Protein AF-A0A9N8JT02-F1 (afdb_monomer)

Foldseek 3Di:
DDDDDDDDDDDPDPDDPPVVVVVVLVPPDDDQPPDPPDPDDDVVRLLCVLLVNVSVLLVLCVVLVNLLLFLCSQQVVQLNVLVVVAVLSSLLSSLLSLVLVCLVPVDPSSVVSSVVSLVSNVVSLVVLVPPPPLSSLVSNLNSLLSSLLVDPALQSNLVSVVSNVVSLVVCVVVVRDDSNSCSLAPPPPDDCVRPPFWDADPLLLVLLLVLLVVVLVLCVVPDDDPLLNVLSVLLSVLSVVVSPDDLPPPPLSVLSSSCSSVSHCCSSPVCLSVCSSVLNLSSSLSLLSSLSSLLSSCVSNVSCPSRSSNVSSLSSLVVSLVSLVVVLVVLPDDDDPCPSVNVVSVSSNVSSVSSNVRGGDPDD

Solvent-accessible surface area (backbone atoms only — not comparable to full-atom values): 20327 Å² total; per-residue (Å²): 132,90,86,80,88,83,81,87,76,87,77,87,70,86,72,61,69,68,59,57,53,56,52,62,72,67,67,71,78,92,61,88,78,81,66,82,79,60,100,78,61,58,67,70,62,44,52,49,49,31,41,46,57,50,47,50,46,47,49,46,12,52,76,57,70,36,28,69,51,39,70,67,42,53,52,48,56,50,42,53,60,49,24,77,78,32,66,32,28,33,25,19,50,28,13,52,27,19,42,50,50,16,68,75,70,69,38,66,68,31,46,51,48,13,55,52,26,39,51,51,12,54,52,41,41,64,74,48,68,82,50,80,50,70,72,51,42,54,41,49,39,44,25,29,54,49,46,28,45,63,40,92,44,42,65,55,21,23,55,29,50,48,50,35,48,54,50,50,54,51,29,59,78,66,71,59,83,48,71,64,52,55,62,32,39,63,92,74,84,52,56,72,90,64,35,87,67,44,73,76,61,98,53,30,36,57,52,51,32,54,40,43,51,52,47,55,59,55,49,71,83,46,99,68,62,68,53,61,56,50,39,55,48,53,52,35,53,49,38,47,55,54,54,72,50,85,54,82,89,59,54,57,63,59,40,37,29,70,44,46,91,70,50,47,65,56,83,52,46,69,62,44,52,62,39,46,42,68,68,36,59,69,57,42,52,50,43,26,48,53,35,40,49,53,58,30,40,28,84,69,28,61,73,36,36,61,77,59,16,56,70,58,36,40,52,22,34,54,46,36,54,50,51,48,50,52,52,54,66,69,62,78,67,91,75,87,83,48,64,70,57,54,55,50,48,52,51,50,51,63,54,42,55,49,42,49,67,64,43,53,82,76,79,128

Mean predicted aligned error: 9.92 Å

Sequence (364 aa):
KAETSPTCQEQNGVFDVQEAADEAYLNVAYHPIQRQLDDRVDWLDRDSYVFNHLSCLIVDLQQSKRQQLVFGGLVLHEIFKIAMEKDFVRHAVCALSASHLSSLNKTTAMAHASFEYRYLAIHGLRQNSTDTDARNLVGVLAASLVLSWQAPSSDEYSHTMQGVKTILEFM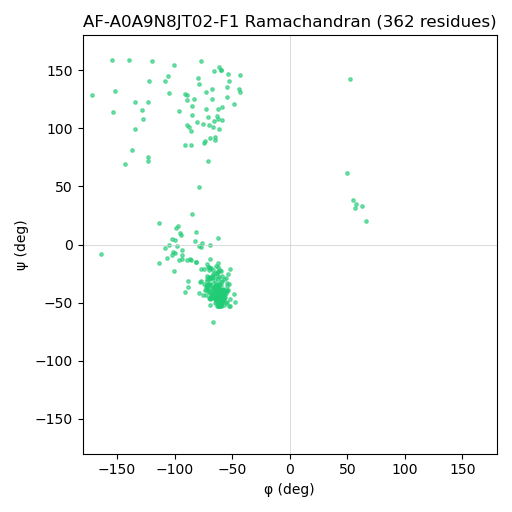DANRYHSDLRSLLVSSDELPLTDCADLTLPDRPLVKANEVLSTILKRLQSFQVDAEFKRSMKELSNYVSSLAMRQVANTPAEYQLQALYPIRNWMYWIPNAFQRLAQDDPVVMLFFACYEMTHLAIAPVLPATSTPLSILKRAKIIENLDRQITDLEQSSHLPASIHAGQSQTLSILKALMAGPRSWISTHEM

InterPro domains:
  IPR021858 Fungal transcription factor [PF11951] (79-153)

Nearest PDB structures (foldseek):
  7l16-assembly1_A  TM=1.363E-01  e=1.845E+00  Salmonella enterica subsp. enterica serovar Typhimurium str. LT2
  5a7d-assembly4_D  TM=1.764E-01  e=8.135E+00  Drosophila melanogaster
  7m69-assembly1_A  TM=1.530E-01  e=6.308E+00  Saccharomyces cerevisiae S288C
  8sg4-assembly1_A  TM=1.253E-01  e=7.164E+00  Saccharomyces cerevisiae

pLDDT: mean 81.31, std 21.01, range [23.38, 98.44]

Organism: NCBI:txid2773714

Radius of gyration: 22.89 Å; Cα contacts (8 Å, |Δi|>4): 383; chains: 1; bounding box: 52×64×81 Å

Secondary structure (DSSP, 8-state):
----------------HHHHHHHHHH-S----------S---HHHHHHHHHHHHHHHHHHHHHTT-GGGSHHHHHHHHHHHHHHH-HHHHHHHHHHHHHHHHHHH--HHHHHHHHHHHHHHHHHHHHHTT---HHHHHHHHHHHHHHHHT-SSHHHHHHHHHHHHHHHHHHHHTT---HHHHHHS-SS---TTT-TT----SSHHHHHHHHHHHHHHHHHTS---HHHHHHHHHHHHHHHHHHTS--TT--HHHHHHTTGGGS-GGGT-TTHHHHHHTT-HHHHHHHHHHHHHHHHHTTTSGGGHHHHTHHHHHHHHHHHHHHHHHHHHHT-S--SS-HHHHHHHHHHHHHHHHHHTTS-----

Structure (mmCIF, N/CA/C/O backbone):
data_AF-A0A9N8JT02-F1
#
_entry.id   AF-A0A9N8JT02-F1
#
loop_
_atom_site.group_PDB
_atom_site.id
_atom_site.type_symbol
_atom_site.label_atom_id
_atom_site.label_alt_id
_atom_site.label_comp_id
_atom_site.label_asym_id
_atom_site.label_entity_id
_atom_site.label_seq_id
_atom_site.pdbx_PDB_ins_code
_atom_site.Cartn_x
_atom_site.Cartn_y
_atom_site.Cartn_z
_atom_site.occupancy
_atom_site.B_iso_or_equiv
_atom_site.auth_seq_id
_atom_site.auth_comp_id
_atom_site.auth_asym_id
_atom_site.auth_atom_id
_atom_site.pdbx_PDB_model_num
ATOM 1 N N . LYS A 1 1 ? -34.049 -38.092 -54.010 1.00 34.47 1 LYS A N 1
ATOM 2 C CA . LYS A 1 1 ? -32.638 -38.509 -53.835 1.00 34.47 1 LYS A CA 1
ATOM 3 C C . LYS A 1 1 ? -31.777 -37.331 -54.254 1.00 34.47 1 LYS A C 1
ATOM 5 O O . LYS A 1 1 ? -31.854 -37.045 -55.436 1.00 34.47 1 LYS A O 1
ATOM 10 N N . ALA A 1 2 ? -31.071 -36.729 -53.283 1.00 29.97 2 ALA A N 1
ATOM 11 C CA . ALA A 1 2 ? -29.873 -35.872 -53.383 1.00 29.97 2 ALA A CA 1
ATOM 12 C C . ALA A 1 2 ? -29.919 -34.667 -54.351 1.00 29.97 2 ALA A C 1
ATOM 14 O O . ALA A 1 2 ? -30.453 -34.763 -55.441 1.0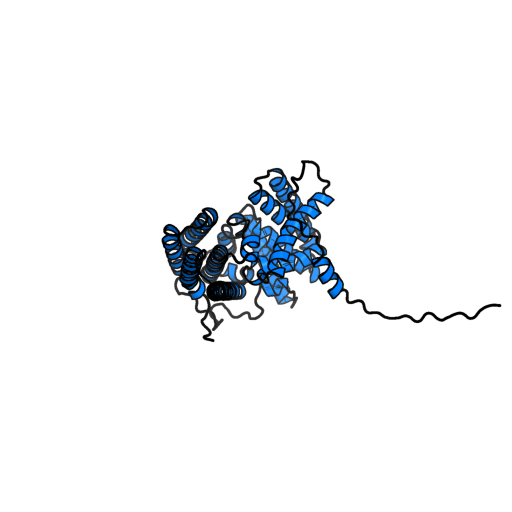0 29.97 2 ALA A O 1
ATOM 15 N N . GLU A 1 3 ? -29.357 -33.494 -54.093 1.00 28.41 3 GLU A N 1
ATOM 16 C CA . GLU A 1 3 ? -28.568 -32.911 -53.004 1.00 28.41 3 GLU A CA 1
ATOM 17 C C . GLU A 1 3 ? -28.496 -31.420 -53.382 1.00 28.41 3 GLU A C 1
ATOM 19 O O . GLU A 1 3 ? -28.153 -31.093 -54.517 1.00 28.41 3 GLU A O 1
ATOM 24 N N . THR A 1 4 ? -28.836 -30.511 -52.472 1.00 29.52 4 THR A N 1
ATOM 25 C CA . THR A 1 4 ? -28.550 -29.078 -52.630 1.00 29.52 4 THR A CA 1
ATOM 26 C C . THR A 1 4 ? -27.842 -28.610 -51.374 1.00 29.52 4 THR A C 1
ATOM 28 O O . THR A 1 4 ? -28.402 -28.672 -50.279 1.00 29.52 4 THR A O 1
ATOM 31 N N . SER A 1 5 ? -26.591 -28.196 -51.554 1.00 30.05 5 SER A N 1
ATOM 32 C CA . SER A 1 5 ? -25.724 -27.559 -50.567 1.00 30.05 5 SER A CA 1
ATOM 33 C C . SER A 1 5 ? -26.385 -26.336 -49.922 1.00 30.05 5 SER A C 1
ATOM 35 O O . SER A 1 5 ? -27.055 -25.583 -50.634 1.00 30.05 5 SER A O 1
ATOM 37 N N . PRO A 1 6 ? -26.114 -26.045 -48.639 1.00 31.25 6 PRO A N 1
ATOM 38 C CA . PRO A 1 6 ? -26.242 -24.701 -48.116 1.00 31.25 6 PRO A CA 1
ATOM 39 C C . PRO A 1 6 ? -24.866 -24.052 -47.928 1.00 31.25 6 PRO A C 1
ATOM 41 O O . PRO A 1 6 ? -23.929 -24.608 -47.358 1.00 31.25 6 PRO A O 1
ATOM 44 N N . THR A 1 7 ? -24.806 -22.844 -48.460 1.00 27.27 7 THR A N 1
ATOM 45 C CA . THR A 1 7 ? -23.851 -21.757 -48.278 1.00 27.27 7 THR A CA 1
ATOM 46 C C . THR A 1 7 ? -23.458 -21.524 -46.815 1.00 27.27 7 THR A C 1
ATOM 48 O O . THR A 1 7 ? -24.321 -21.350 -45.957 1.00 27.27 7 THR A O 1
ATOM 51 N N . CYS A 1 8 ? -22.149 -21.422 -46.556 1.00 23.38 8 CYS A N 1
ATOM 52 C CA . CYS A 1 8 ? -21.608 -20.783 -45.356 1.00 23.38 8 CYS A CA 1
ATOM 53 C C . CYS A 1 8 ? -22.009 -19.302 -45.348 1.00 23.38 8 CYS A C 1
ATOM 55 O O . CYS A 1 8 ? -21.599 -18.545 -46.227 1.00 23.38 8 CYS A O 1
ATOM 57 N N . GLN A 1 9 ? -22.793 -18.892 -44.353 1.00 27.11 9 GLN A N 1
ATOM 58 C CA . GLN A 1 9 ? -22.861 -17.501 -43.918 1.00 27.11 9 GLN A CA 1
ATOM 59 C C . GLN A 1 9 ? -21.921 -17.345 -42.723 1.00 27.11 9 GLN A C 1
ATOM 61 O O . GLN A 1 9 ? -22.139 -17.944 -41.672 1.00 27.11 9 GLN A O 1
ATOM 66 N N . GLU A 1 10 ? -20.867 -16.554 -42.907 1.00 26.17 10 GLU A N 1
ATOM 67 C CA . GLU A 1 10 ? -20.042 -16.022 -41.827 1.00 26.17 10 GLU A CA 1
ATOM 68 C C . GLU A 1 10 ? -20.912 -15.114 -40.948 1.00 26.17 10 GLU A C 1
ATOM 70 O O . GLU A 1 10 ? -21.335 -14.035 -41.365 1.00 26.17 10 GLU A O 1
ATOM 75 N N . GLN A 1 11 ? -21.197 -15.553 -39.722 1.00 27.80 11 GLN A N 1
ATOM 76 C CA . GLN A 1 11 ? -21.633 -14.654 -38.661 1.00 27.80 11 GLN A CA 1
ATOM 77 C C . GLN A 1 11 ? -20.385 -14.104 -37.972 1.00 27.80 11 GLN A C 1
ATOM 79 O O . GLN A 1 11 ? -19.766 -14.769 -37.144 1.00 27.80 11 GLN A O 1
ATOM 84 N N . ASN A 1 12 ? -20.028 -12.872 -38.335 1.00 27.36 12 ASN A N 1
ATOM 85 C CA . ASN A 1 12 ? -19.132 -12.022 -37.561 1.00 27.36 12 ASN A CA 1
ATOM 86 C C . ASN A 1 12 ? -19.797 -11.692 -36.217 1.00 27.36 12 ASN A C 1
ATOM 88 O O . ASN A 1 12 ? -20.521 -10.705 -36.096 1.00 27.36 12 ASN A O 1
ATOM 92 N N . GLY A 1 13 ? -19.561 -12.535 -35.216 1.00 27.95 13 GLY A N 1
ATOM 93 C CA . GLY A 1 13 ? -19.717 -12.179 -33.814 1.00 27.95 13 GLY A CA 1
ATOM 94 C C . GLY A 1 13 ? -18.395 -11.612 -33.318 1.00 27.95 13 GLY A C 1
ATOM 95 O O . GLY A 1 13 ? -17.455 -12.366 -33.076 1.00 27.95 13 GLY A O 1
ATOM 96 N N . VAL A 1 14 ? -18.315 -10.288 -33.198 1.00 29.94 14 VAL A N 1
ATOM 97 C CA . VAL A 1 14 ? -17.276 -9.618 -32.409 1.00 29.94 14 VAL A CA 1
ATOM 98 C C . VAL A 1 14 ? -17.517 -10.038 -30.960 1.00 29.94 14 VAL A C 1
ATOM 100 O O . VAL A 1 14 ? -18.371 -9.478 -30.283 1.00 29.94 14 VAL A O 1
ATOM 103 N N . PHE A 1 15 ? -16.848 -11.108 -30.534 1.00 30.81 15 PHE A N 1
ATOM 104 C CA . PHE A 1 15 ? -16.788 -11.503 -29.134 1.00 30.81 15 PHE A CA 1
ATOM 105 C C . PHE A 1 15 ? -15.873 -10.509 -28.428 1.00 30.81 15 PHE A C 1
ATOM 107 O O . PHE A 1 15 ? -14.700 -10.371 -28.784 1.00 30.81 15 PHE A O 1
ATOM 114 N N . ASP A 1 16 ? -16.450 -9.779 -27.484 1.00 31.52 16 ASP A N 1
ATOM 115 C CA . ASP A 1 16 ? -15.778 -8.765 -26.692 1.00 31.52 16 ASP A CA 1
ATOM 116 C C . ASP A 1 16 ? -14.740 -9.443 -25.783 1.00 31.52 16 ASP A C 1
ATOM 118 O O . ASP A 1 16 ? -15.059 -10.076 -24.776 1.00 31.52 16 ASP A O 1
ATOM 122 N N . VAL A 1 17 ? -13.471 -9.378 -26.190 1.00 35.62 17 VAL A N 1
ATOM 123 C CA . VAL A 1 17 ? -12.331 -9.964 -25.460 1.00 35.62 17 VAL A CA 1
ATOM 124 C C . VAL A 1 17 ? -12.174 -9.315 -24.075 1.00 35.62 17 VAL A C 1
ATOM 126 O O . VAL A 1 17 ? -11.582 -9.917 -23.180 1.00 35.62 17 VAL A O 1
ATOM 129 N N . GLN A 1 18 ? -12.754 -8.128 -23.873 1.00 32.34 18 GLN A N 1
ATOM 130 C CA . GLN A 1 18 ? -12.746 -7.411 -22.603 1.00 32.34 18 GLN A CA 1
ATOM 131 C C . GLN A 1 18 ? -13.691 -8.054 -21.571 1.00 32.34 18 GLN A C 1
ATOM 133 O O . GLN A 1 18 ? -13.332 -8.188 -20.404 1.00 32.34 18 GLN A O 1
ATOM 138 N N . GLU A 1 19 ? -14.865 -8.521 -22.003 1.00 28.83 19 GLU A N 1
ATOM 139 C CA . GLU A 1 19 ? -15.899 -9.084 -21.121 1.00 28.83 19 GLU A CA 1
ATOM 140 C C . GLU A 1 19 ? -15.519 -10.499 -20.636 1.00 28.83 19 GLU A C 1
ATOM 142 O O . GLU A 1 19 ? -15.727 -10.860 -19.477 1.00 28.83 19 GLU A O 1
ATOM 147 N N . ALA A 1 20 ? -14.833 -11.272 -21.486 1.00 28.39 20 ALA A N 1
ATOM 148 C CA . ALA A 1 20 ? -14.301 -12.590 -21.129 1.00 28.39 20 ALA A CA 1
ATOM 149 C C . ALA A 1 20 ? -13.127 -12.527 -20.126 1.00 28.39 20 ALA A C 1
ATOM 151 O O . ALA A 1 20 ? -12.928 -13.464 -19.347 1.00 28.39 20 ALA A O 1
ATOM 152 N N . ALA A 1 21 ? -12.350 -11.437 -20.126 1.00 34.72 21 ALA A N 1
ATOM 153 C CA . ALA A 1 21 ? -11.278 -11.220 -19.153 1.00 34.72 21 ALA A CA 1
ATOM 154 C C . ALA A 1 21 ? -11.834 -10.875 -17.759 1.00 34.72 21 ALA A C 1
ATOM 156 O O . ALA A 1 21 ? -11.301 -11.353 -16.753 1.00 34.72 21 ALA A O 1
ATOM 157 N N . ASP A 1 22 ? -12.938 -10.124 -17.702 1.00 31.25 22 ASP A N 1
ATOM 158 C CA . ASP A 1 22 ? -13.626 -9.777 -16.455 1.00 31.25 22 ASP A CA 1
ATOM 159 C C . ASP A 1 22 ? -14.365 -10.983 -15.839 1.00 31.25 22 ASP A C 1
ATOM 161 O O . ASP A 1 22 ? -14.329 -11.168 -14.620 1.00 31.25 22 ASP A O 1
ATOM 165 N N . GLU A 1 23 ? -14.954 -11.876 -16.646 1.00 30.22 23 GLU A N 1
ATOM 166 C CA . GLU A 1 23 ? -15.562 -13.120 -16.136 1.00 30.22 23 GLU A CA 1
ATOM 167 C C . GLU A 1 23 ? -14.527 -14.143 -15.636 1.00 30.22 23 GLU A C 1
ATOM 169 O O . GLU A 1 23 ? -14.761 -14.831 -14.636 1.00 30.22 23 GLU A O 1
ATOM 174 N N . ALA A 1 24 ? -13.354 -14.229 -16.274 1.00 36.47 24 ALA A N 1
ATOM 175 C CA . ALA A 1 24 ? -12.260 -15.079 -15.799 1.00 36.47 24 ALA A CA 1
ATOM 176 C C . ALA A 1 24 ? -11.713 -14.611 -14.436 1.00 36.47 24 ALA A C 1
ATOM 178 O O . ALA A 1 24 ? -11.303 -15.438 -13.619 1.00 36.47 24 ALA A O 1
ATOM 179 N N . TYR A 1 25 ? -11.771 -13.302 -14.163 1.00 36.50 25 TYR A N 1
ATOM 180 C CA . TYR A 1 25 ? -11.388 -12.698 -12.884 1.00 36.50 25 TYR A CA 1
ATOM 181 C C . TYR A 1 25 ? -12.328 -13.101 -11.729 1.00 36.50 25 TYR A C 1
ATOM 183 O O . TYR A 1 25 ? -11.926 -13.105 -10.566 1.00 36.50 25 TYR A O 1
ATOM 191 N N . LEU A 1 26 ? -13.579 -13.464 -12.038 1.00 38.28 26 LEU A N 1
ATOM 192 C CA . LEU A 1 26 ? -14.639 -13.721 -11.055 1.00 38.28 26 LEU A CA 1
ATOM 193 C C . LEU A 1 26 ? -14.825 -15.205 -10.695 1.00 38.28 26 LEU A C 1
ATOM 195 O O . LEU A 1 26 ? -15.478 -15.503 -9.697 1.00 38.28 26 LEU A O 1
ATOM 199 N N . ASN A 1 27 ? -14.246 -16.138 -11.459 1.00 28.70 27 ASN A N 1
ATOM 200 C CA . ASN A 1 27 ? -14.529 -17.577 -11.331 1.00 28.70 27 ASN A CA 1
ATOM 201 C C . ASN A 1 27 ? -13.521 -18.383 -10.485 1.00 28.70 27 ASN A C 1
ATOM 203 O O . ASN A 1 27 ? -13.512 -19.617 -10.523 1.00 28.70 27 ASN A O 1
ATOM 207 N N . VAL A 1 28 ? -12.686 -17.722 -9.676 1.00 36.97 28 VAL A N 1
ATOM 208 C CA . VAL A 1 28 ? -11.837 -18.420 -8.697 1.00 36.97 28 VAL A CA 1
ATOM 209 C C . VAL A 1 28 ? -12.713 -18.858 -7.523 1.00 36.97 28 VAL A C 1
ATOM 211 O O . VAL A 1 28 ? -13.121 -18.056 -6.688 1.00 36.97 28 VAL A O 1
ATOM 214 N N . ALA A 1 29 ? -13.038 -20.151 -7.488 1.00 30.91 29 ALA A N 1
ATOM 215 C CA . ALA A 1 29 ? -13.847 -20.770 -6.447 1.00 30.91 29 ALA A CA 1
ATOM 216 C C . ALA A 1 29 ? -13.357 -20.385 -5.036 1.00 30.91 29 ALA A C 1
ATOM 218 O O . ALA A 1 29 ? -12.218 -20.659 -4.649 1.00 30.91 29 ALA A O 1
ATOM 219 N N . TYR A 1 30 ? -14.258 -19.770 -4.268 1.00 34.31 30 TYR A N 1
ATOM 220 C CA . TYR A 1 30 ? -14.074 -19.384 -2.874 1.00 34.31 30 TYR A CA 1
ATOM 221 C C . TYR A 1 30 ? -13.825 -20.605 -1.985 1.00 34.31 30 TYR A C 1
ATOM 223 O O . TYR A 1 30 ? -14.755 -21.259 -1.514 1.00 34.31 30 TYR A O 1
ATOM 231 N N . HIS A 1 31 ? -12.559 -20.856 -1.673 1.00 32.50 31 HIS A N 1
ATOM 232 C CA . HIS A 1 31 ? -12.175 -21.579 -0.471 1.00 32.50 31 HIS A CA 1
ATOM 233 C C . HIS A 1 31 ? -11.017 -20.825 0.185 1.00 32.50 31 HIS A C 1
ATOM 235 O O . HIS A 1 31 ? -9.990 -20.642 -0.470 1.00 32.50 31 HIS A O 1
ATOM 241 N N . PRO A 1 32 ? -11.127 -20.385 1.456 1.00 35.09 32 PRO A N 1
ATOM 242 C CA . PRO A 1 32 ? -9.956 -19.934 2.194 1.00 35.09 32 PRO A CA 1
ATOM 243 C C . PRO A 1 32 ? -8.991 -21.116 2.225 1.00 35.09 32 PRO A C 1
ATOM 245 O O . PRO A 1 32 ? -9.273 -22.139 2.853 1.00 35.09 32 PRO A O 1
ATOM 248 N N . ILE A 1 33 ? -7.909 -21.033 1.449 1.00 44.66 33 ILE A N 1
ATOM 249 C CA . ILE A 1 33 ? -7.051 -22.187 1.216 1.00 44.66 33 ILE A CA 1
ATOM 250 C C . ILE A 1 33 ? -6.243 -22.447 2.492 1.00 44.66 33 ILE A C 1
ATOM 252 O O . ILE A 1 33 ? -5.131 -21.964 2.661 1.00 44.66 33 ILE A O 1
ATOM 256 N N . GLN A 1 34 ? -6.789 -23.258 3.396 1.00 39.28 34 GLN A N 1
ATOM 257 C CA . GLN A 1 34 ? -6.048 -23.909 4.476 1.00 39.28 34 GLN A CA 1
ATOM 258 C C . GLN A 1 34 ? -5.292 -25.134 3.932 1.00 39.28 34 GLN A C 1
ATOM 260 O O . GLN A 1 34 ? -5.395 -26.231 4.476 1.00 39.28 34 GLN A O 1
ATOM 265 N N . ARG A 1 35 ? -4.537 -24.990 2.833 1.00 41.22 35 ARG A N 1
ATOM 266 C CA . ARG A 1 35 ? -3.554 -26.017 2.461 1.00 41.22 35 ARG A CA 1
ATOM 267 C C .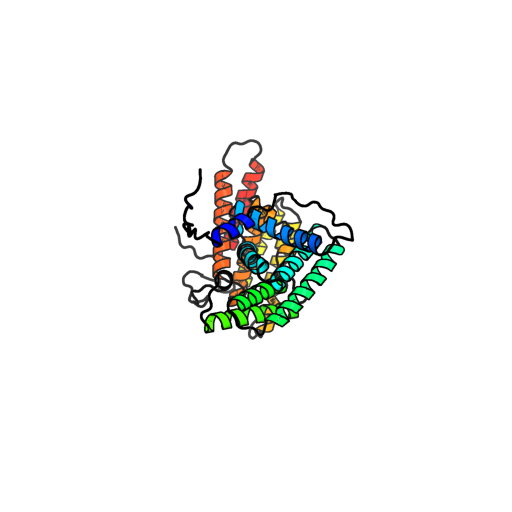 ARG A 1 35 ? -2.281 -25.729 3.236 1.00 41.22 35 ARG A C 1
ATOM 269 O O . ARG A 1 35 ? -1.590 -24.753 2.960 1.00 41.22 35 ARG A O 1
ATOM 276 N N . GLN A 1 36 ? -1.948 -26.606 4.180 1.00 44.53 36 GLN A N 1
ATOM 277 C CA . GLN A 1 36 ? -0.548 -26.781 4.542 1.00 44.53 36 GLN A CA 1
ATOM 278 C C . GLN A 1 36 ? 0.159 -27.288 3.283 1.00 44.53 36 GLN A C 1
ATOM 280 O O . GLN A 1 36 ? -0.113 -28.390 2.813 1.00 44.53 36 GLN A O 1
ATOM 285 N N . LEU A 1 37 ? 0.969 -26.427 2.669 1.00 49.59 37 LEU A N 1
ATOM 286 C CA . LEU A 1 37 ? 1.856 -26.830 1.587 1.00 49.59 37 LEU A CA 1
ATOM 287 C C . LEU A 1 37 ? 2.891 -27.781 2.196 1.00 49.59 37 LEU A C 1
ATOM 289 O O . LEU A 1 37 ? 3.758 -27.336 2.945 1.00 49.59 37 LEU A O 1
ATOM 293 N N . ASP A 1 38 ? 2.761 -29.076 1.914 1.00 50.50 38 ASP A N 1
ATOM 294 C CA . ASP A 1 38 ? 3.817 -30.055 2.178 1.00 50.50 38 ASP A CA 1
ATOM 295 C C . ASP A 1 38 ? 5.071 -29.704 1.359 1.00 50.50 38 ASP A C 1
ATOM 297 O O . ASP A 1 38 ? 4.985 -29.117 0.279 1.00 50.50 38 ASP A O 1
ATOM 301 N N . ASP A 1 39 ? 6.246 -30.099 1.851 1.00 46.16 39 ASP A N 1
ATOM 302 C CA . ASP A 1 39 ? 7.575 -29.671 1.372 1.00 46.16 39 ASP A CA 1
ATOM 303 C C . ASP A 1 39 ? 7.929 -30.029 -0.094 1.00 46.16 39 ASP A C 1
ATOM 305 O O . ASP A 1 39 ? 9.053 -29.785 -0.539 1.00 46.16 39 ASP A O 1
ATOM 309 N N . ARG A 1 40 ? 7.008 -30.595 -0.884 1.00 46.66 40 ARG A N 1
ATOM 310 C CA . ARG A 1 40 ? 7.203 -30.865 -2.320 1.00 46.66 40 ARG A CA 1
ATOM 311 C C . ARG A 1 40 ? 5.936 -30.634 -3.134 1.00 46.66 40 ARG A C 1
ATOM 313 O O . ARG A 1 40 ? 5.338 -31.572 -3.652 1.00 46.66 40 ARG A O 1
ATOM 320 N N . VAL A 1 41 ? 5.543 -29.377 -3.262 1.00 53.53 41 VAL A N 1
ATOM 321 C CA . VAL A 1 41 ? 4.564 -28.970 -4.270 1.00 53.53 41 VAL A CA 1
ATOM 322 C C . VAL A 1 41 ? 5.320 -28.624 -5.551 1.00 53.53 41 VAL A C 1
ATOM 324 O O . VAL A 1 41 ? 6.290 -27.863 -5.501 1.00 53.53 41 VAL A O 1
ATOM 327 N N . ASP A 1 42 ? 4.905 -29.203 -6.680 1.00 60.69 42 ASP A N 1
ATOM 328 C CA . ASP A 1 42 ? 5.412 -28.811 -7.995 1.00 60.69 42 ASP A CA 1
ATOM 329 C C . ASP A 1 42 ? 5.253 -27.294 -8.161 1.00 60.69 42 ASP A C 1
ATOM 331 O O . ASP A 1 42 ? 4.258 -26.706 -7.734 1.00 60.69 42 ASP A O 1
ATOM 335 N N . TRP A 1 43 ? 6.241 -26.633 -8.769 1.00 57.66 43 TRP A N 1
ATOM 336 C CA . TRP A 1 43 ? 6.269 -25.168 -8.864 1.00 57.66 43 TRP A CA 1
ATOM 337 C C . TRP A 1 43 ? 4.979 -24.586 -9.448 1.00 57.66 43 TRP A C 1
ATOM 339 O O . TRP A 1 43 ? 4.521 -23.561 -8.971 1.00 57.66 43 TRP A O 1
ATOM 349 N N . LEU A 1 44 ? 4.331 -25.278 -10.388 1.00 65.44 44 LEU A N 1
ATOM 350 C CA . LEU A 1 44 ? 3.070 -24.836 -10.988 1.00 65.44 44 LEU A CA 1
ATOM 351 C C . LEU A 1 44 ? 1.920 -24.721 -9.966 1.00 65.44 44 LEU A C 1
ATOM 353 O O . LEU A 1 44 ? 1.166 -23.744 -9.964 1.00 65.44 44 LEU A O 1
ATOM 357 N N . ASP A 1 45 ? 1.810 -25.701 -9.069 1.00 78.62 45 ASP A N 1
ATOM 358 C CA . ASP A 1 45 ? 0.791 -25.736 -8.018 1.00 78.62 45 ASP A CA 1
ATOM 359 C C . ASP A 1 45 ? 1.093 -24.693 -6.936 1.00 78.62 45 ASP A C 1
ATOM 361 O O . ASP A 1 45 ? 0.185 -24.056 -6.394 1.00 78.62 45 ASP A O 1
ATOM 365 N N . ARG A 1 46 ? 2.383 -24.481 -6.647 1.00 83.88 46 ARG A N 1
ATOM 366 C CA . ARG A 1 46 ? 2.841 -23.476 -5.686 1.00 83.88 46 ARG A CA 1
ATOM 367 C C . ARG A 1 46 ? 2.634 -22.058 -6.214 1.00 83.88 46 ARG A C 1
ATOM 369 O O . ARG A 1 46 ? 2.100 -21.228 -5.484 1.00 83.88 46 ARG A O 1
ATOM 376 N N . ASP A 1 47 ? 3.004 -21.798 -7.467 1.00 83.50 47 ASP A N 1
ATOM 377 C CA . ASP A 1 47 ? 2.802 -20.527 -8.169 1.00 83.50 47 ASP A CA 1
ATOM 378 C C . ASP A 1 47 ? 1.322 -20.152 -8.143 1.00 83.50 47 ASP A C 1
ATOM 380 O O . ASP A 1 47 ? 0.968 -19.058 -7.707 1.00 83.50 47 ASP A O 1
ATOM 384 N N . SER A 1 48 ? 0.458 -21.095 -8.533 1.00 86.81 48 SER A N 1
ATOM 385 C CA . SER A 1 48 ? -0.992 -20.900 -8.552 1.00 86.81 48 SER A CA 1
ATOM 386 C C . SER A 1 48 ? -1.536 -20.623 -7.153 1.00 86.81 48 SER A C 1
ATOM 388 O O . SER A 1 48 ? -2.288 -19.674 -6.962 1.00 86.81 48 SER A O 1
ATOM 390 N N . TYR A 1 49 ? -1.126 -21.399 -6.145 1.00 89.56 49 TYR A N 1
ATOM 391 C CA . TYR A 1 49 ? -1.547 -21.181 -4.760 1.00 89.56 49 TYR A CA 1
ATOM 392 C C . TYR A 1 49 ? -1.145 -19.794 -4.241 1.00 89.56 49 TYR A C 1
ATOM 394 O O . TYR A 1 49 ? -1.976 -19.064 -3.697 1.00 89.56 49 TYR A O 1
ATOM 402 N N . VAL A 1 50 ? 0.124 -19.419 -4.413 1.00 92.69 50 VAL A N 1
ATOM 403 C CA . VAL A 1 50 ? 0.657 -18.153 -3.906 1.00 92.69 50 VAL A CA 1
ATOM 404 C C . VAL A 1 50 ? 0.036 -16.974 -4.655 1.00 92.69 50 VAL A C 1
ATOM 406 O O . VAL A 1 50 ? -0.364 -15.999 -4.022 1.00 92.69 50 VAL A O 1
ATOM 409 N N . PHE A 1 51 ? -0.104 -17.051 -5.977 1.00 93.56 51 PHE A N 1
ATOM 410 C CA . PHE A 1 51 ? -0.762 -16.006 -6.758 1.00 93.56 51 PHE A CA 1
ATOM 411 C C . PHE A 1 51 ? -2.234 -15.839 -6.351 1.00 93.56 51 PHE A C 1
ATOM 413 O O . PHE A 1 51 ? -2.677 -14.722 -6.067 1.00 93.56 51 PHE A O 1
ATOM 420 N N . ASN A 1 52 ? -2.962 -16.955 -6.222 1.00 92.25 52 ASN A N 1
ATOM 421 C CA . ASN A 1 52 ? -4.373 -16.955 -5.841 1.00 92.25 52 ASN A CA 1
ATOM 422 C C . ASN A 1 52 ? -4.596 -16.406 -4.430 1.00 92.25 52 ASN A C 1
ATOM 424 O O . ASN A 1 52 ? -5.567 -15.690 -4.223 1.00 92.25 52 ASN A O 1
ATOM 428 N N . HIS A 1 53 ? -3.699 -16.669 -3.470 1.00 92.94 53 HIS A N 1
ATOM 429 C CA . HIS A 1 53 ? -3.842 -16.164 -2.096 1.00 92.94 53 HIS A CA 1
ATOM 430 C C . HIS A 1 53 ? -4.054 -14.645 -2.049 1.00 92.94 53 HIS A C 1
ATOM 432 O O . HIS A 1 53 ? -5.013 -14.167 -1.444 1.00 92.94 53 HIS A O 1
ATOM 438 N N . LEU A 1 54 ? -3.176 -13.873 -2.696 1.00 93.19 54 LEU A N 1
ATOM 439 C CA . LEU A 1 54 ? -3.293 -12.416 -2.695 1.00 93.19 54 LEU A CA 1
ATOM 440 C C . LEU A 1 54 ? -4.386 -11.935 -3.663 1.00 93.19 54 LEU A C 1
ATOM 442 O O . LEU A 1 54 ? -5.044 -10.943 -3.358 1.00 93.19 54 LEU A O 1
ATOM 446 N N . SER A 1 55 ? -4.630 -12.653 -4.767 1.00 93.38 55 SER A N 1
ATOM 447 C CA . SER A 1 55 ? -5.740 -12.360 -5.685 1.00 93.38 55 SER A CA 1
ATOM 448 C C . SER A 1 55 ? -7.092 -12.412 -4.965 1.00 93.38 55 SER A C 1
ATOM 450 O O . SER A 1 55 ? -7.845 -11.442 -5.027 1.00 93.38 55 SER A O 1
ATOM 452 N N . CYS A 1 56 ? -7.354 -13.463 -4.179 1.00 92.81 56 CYS A N 1
ATOM 453 C CA . CYS A 1 56 ? -8.587 -13.603 -3.401 1.00 92.81 56 CYS A CA 1
ATOM 454 C C . CYS A 1 56 ? -8.802 -12.431 -2.438 1.00 92.81 56 CYS A C 1
ATOM 456 O O . CYS A 1 56 ? -9.904 -11.903 -2.359 1.00 92.81 56 CYS A O 1
ATOM 458 N N . LEU A 1 57 ? -7.752 -11.960 -1.754 1.00 92.75 57 LEU A N 1
ATOM 459 C CA . LEU A 1 57 ? -7.868 -10.803 -0.857 1.00 92.75 57 LEU A CA 1
ATOM 460 C C . LEU A 1 57 ? -8.265 -9.517 -1.598 1.00 92.75 57 LEU A C 1
ATOM 462 O O . LEU A 1 57 ? -8.986 -8.684 -1.051 1.00 92.75 57 LEU A O 1
ATOM 466 N N . ILE A 1 58 ? -7.784 -9.339 -2.830 1.00 92.62 58 ILE A N 1
ATOM 467 C CA . ILE A 1 58 ? -8.160 -8.198 -3.670 1.00 92.62 58 ILE A CA 1
ATOM 468 C C . ILE A 1 58 ? -9.593 -8.355 -4.183 1.00 92.62 58 ILE A C 1
ATOM 470 O O . ILE A 1 58 ? -10.358 -7.394 -4.114 1.00 92.62 58 ILE A O 1
ATOM 474 N N . VAL A 1 59 ? -9.978 -9.554 -4.626 1.00 92.56 59 VAL A N 1
ATOM 475 C CA . VAL A 1 59 ? -11.350 -9.856 -5.060 1.00 92.56 59 VAL A CA 1
ATOM 476 C C . VAL A 1 59 ? -12.344 -9.622 -3.919 1.00 92.56 59 VAL A C 1
ATOM 478 O O . VAL A 1 59 ? -13.349 -8.949 -4.135 1.00 92.56 59 VAL A O 1
ATOM 481 N N . ASP A 1 60 ? -12.037 -10.055 -2.694 1.00 92.94 60 ASP A N 1
ATOM 482 C CA . ASP A 1 60 ? -12.859 -9.800 -1.502 1.00 92.94 60 ASP A CA 1
ATOM 483 C C . ASP A 1 60 ? -13.081 -8.300 -1.278 1.00 92.94 60 ASP A C 1
ATOM 485 O O . ASP A 1 60 ? -14.208 -7.843 -1.072 1.00 92.94 60 ASP A O 1
ATOM 489 N N . LEU A 1 61 ? -12.013 -7.499 -1.372 1.00 92.94 61 LEU A N 1
ATOM 490 C CA . LEU A 1 61 ? -12.127 -6.045 -1.274 1.00 92.94 61 LEU A CA 1
ATOM 491 C C . LEU A 1 61 ? -13.005 -5.464 -2.383 1.00 92.94 61 LEU A C 1
ATOM 493 O O . LEU A 1 61 ? -13.758 -4.529 -2.114 1.00 92.94 61 LEU A O 1
ATOM 497 N N . GLN A 1 62 ? -12.920 -5.983 -3.608 1.00 92.31 62 GLN A N 1
ATOM 498 C CA . GLN A 1 62 ? -13.734 -5.518 -4.730 1.00 92.31 62 GLN A CA 1
ATOM 499 C C . GLN A 1 62 ? -15.211 -5.863 -4.555 1.00 92.31 62 GLN A C 1
ATOM 501 O O . GLN A 1 62 ? -16.066 -4.990 -4.722 1.00 92.31 62 GLN A O 1
ATOM 506 N N . GLN A 1 63 ? -15.515 -7.102 -4.169 1.00 93.12 63 GLN A N 1
ATOM 507 C CA . GLN A 1 63 ? -16.882 -7.562 -3.935 1.00 93.12 63 GLN A CA 1
ATOM 508 C C . GLN A 1 63 ? -17.546 -6.794 -2.788 1.00 93.12 63 GLN A C 1
ATOM 510 O O . GLN A 1 63 ? -18.698 -6.373 -2.912 1.00 93.12 63 GLN A O 1
ATOM 515 N N . SER A 1 64 ? -16.795 -6.499 -1.724 1.00 91.56 64 SER A N 1
ATOM 516 C CA . SER A 1 64 ? -17.262 -5.648 -0.624 1.00 91.56 64 SER A CA 1
ATOM 517 C C . SER A 1 64 ? -17.250 -4.144 -0.954 1.00 91.56 64 SER A C 1
ATOM 519 O O . SER A 1 64 ? -17.659 -3.337 -0.120 1.00 91.56 64 SER A O 1
ATOM 521 N N . LYS A 1 65 ? -16.795 -3.729 -2.149 1.00 92.62 65 LYS A N 1
ATOM 522 C CA . LYS A 1 65 ? -16.644 -2.318 -2.576 1.00 92.62 65 LYS A CA 1
ATOM 523 C C . LYS A 1 65 ? -15.723 -1.491 -1.662 1.00 92.62 65 LYS A C 1
ATOM 525 O O . LYS A 1 65 ? -15.933 -0.294 -1.435 1.00 92.62 65 LYS A O 1
ATOM 530 N N . ARG A 1 66 ? -14.683 -2.135 -1.128 1.00 93.69 66 ARG A N 1
ATOM 531 C CA . ARG A 1 66 ? -13.711 -1.595 -0.163 1.00 93.69 66 ARG A CA 1
ATOM 532 C C . ARG A 1 66 ? -12.327 -1.341 -0.760 1.00 93.69 66 ARG A C 1
ATOM 534 O O . ARG A 1 66 ? -11.487 -0.765 -0.074 1.00 93.69 66 ARG A O 1
ATOM 541 N N . GLN A 1 67 ? -12.077 -1.670 -2.031 1.00 91.81 67 GLN A N 1
ATOM 542 C CA . GLN A 1 67 ? -10.761 -1.463 -2.659 1.00 91.81 67 GLN A CA 1
ATOM 543 C C . GLN A 1 67 ? -10.298 0.006 -2.647 1.00 91.81 67 GLN A C 1
ATOM 545 O O . GLN A 1 67 ? -9.105 0.284 -2.599 1.00 91.81 67 GLN A O 1
ATOM 550 N N . GLN A 1 68 ? -11.242 0.951 -2.620 1.00 92.12 68 GLN A N 1
ATOM 551 C CA . GLN A 1 68 ? -10.993 2.398 -2.564 1.00 92.12 68 GLN A CA 1
ATOM 552 C C . GLN A 1 68 ? -10.621 2.944 -1.173 1.00 92.12 68 GLN A C 1
ATOM 554 O O . GLN A 1 68 ? -10.428 4.153 -1.026 1.00 92.12 68 GLN A O 1
ATOM 559 N N . LEU A 1 69 ? -10.575 2.085 -0.149 1.00 94.62 69 LEU A N 1
ATOM 560 C CA . LEU A 1 69 ? -10.266 2.455 1.239 1.00 94.62 69 LEU A CA 1
ATOM 561 C C . LEU A 1 69 ? -8.783 2.310 1.589 1.00 94.62 69 LEU A C 1
ATOM 563 O O . LEU A 1 69 ? -8.373 2.658 2.692 1.00 94.62 69 LEU A O 1
ATOM 567 N N . VAL A 1 70 ? -7.973 1.791 0.668 1.00 93.25 70 VAL A N 1
ATOM 568 C CA . VAL A 1 70 ? -6.544 1.572 0.880 1.00 93.25 70 VAL A CA 1
ATOM 569 C C . VAL A 1 70 ? -5.810 1.659 -0.449 1.00 93.25 70 VAL A C 1
ATOM 571 O O . VAL A 1 70 ? -6.191 1.019 -1.428 1.00 93.25 70 VAL A O 1
ATOM 574 N N . PHE A 1 71 ? -4.710 2.411 -0.487 1.00 92.31 71 PHE A N 1
ATOM 575 C CA . PHE A 1 71 ? -3.941 2.610 -1.719 1.00 92.31 71 PHE A CA 1
ATOM 576 C C . PHE A 1 71 ? -3.448 1.294 -2.331 1.00 92.31 71 PHE A C 1
ATOM 578 O O . PHE A 1 71 ? -3.525 1.091 -3.541 1.00 92.31 71 PHE A O 1
ATOM 585 N N . GLY A 1 72 ? -2.993 0.370 -1.479 1.00 91.88 72 GLY A N 1
ATOM 586 C CA . GLY A 1 72 ? -2.566 -0.963 -1.903 1.00 91.88 72 GLY A CA 1
ATOM 587 C C . GLY A 1 72 ? -3.674 -1.755 -2.602 1.00 91.88 72 GLY A C 1
ATOM 588 O O . GLY A 1 72 ? -3.366 -2.497 -3.523 1.00 91.88 72 GLY A O 1
ATOM 589 N N . GLY A 1 73 ? -4.945 -1.568 -2.225 1.00 92.06 73 GLY A N 1
ATOM 590 C CA . GLY A 1 73 ? -6.081 -2.234 -2.871 1.00 92.06 73 GLY A CA 1
ATOM 591 C C . GLY A 1 73 ? -6.300 -1.753 -4.306 1.00 92.06 73 GLY A C 1
ATOM 592 O O . GLY A 1 73 ? -6.469 -2.569 -5.207 1.00 92.06 73 GLY A O 1
ATOM 593 N N . LEU A 1 74 ? -6.215 -0.437 -4.529 1.00 92.31 74 LEU A N 1
ATOM 594 C CA . LEU A 1 74 ? -6.300 0.165 -5.865 1.00 92.31 74 LEU A CA 1
ATOM 595 C C . LEU A 1 74 ? -5.150 -0.292 -6.769 1.00 92.31 74 LEU A C 1
ATOM 597 O O . LEU A 1 74 ? -5.370 -0.734 -7.892 1.00 92.31 74 LEU A O 1
ATOM 601 N N . VAL A 1 75 ? -3.920 -0.188 -6.263 1.00 93.94 75 VAL A N 1
ATOM 602 C CA . VAL A 1 75 ? -2.711 -0.486 -7.036 1.00 93.94 75 VAL A CA 1
ATOM 603 C C . VAL A 1 75 ? -2.590 -1.976 -7.332 1.00 93.94 75 VAL A C 1
ATOM 605 O O . VAL A 1 75 ? -2.307 -2.342 -8.468 1.00 93.94 75 VAL A O 1
ATOM 608 N N . LEU A 1 76 ? -2.809 -2.848 -6.341 1.00 95.00 76 LEU A N 1
ATOM 609 C CA . LEU A 1 76 ? -2.681 -4.287 -6.559 1.00 95.00 76 LEU A CA 1
ATOM 610 C C . LEU A 1 76 ? -3.703 -4.797 -7.563 1.00 95.00 76 LEU A C 1
ATOM 612 O O . LEU A 1 76 ? -3.323 -5.604 -8.400 1.00 95.00 76 LEU A O 1
ATOM 616 N N . HIS A 1 77 ? -4.946 -4.305 -7.533 1.00 94.38 77 HIS A N 1
ATOM 617 C CA . HIS A 1 77 ? -5.946 -4.686 -8.531 1.00 94.38 77 HIS A CA 1
ATOM 618 C C . HIS A 1 77 ? -5.431 -4.493 -9.964 1.00 94.38 77 HIS A C 1
ATOM 620 O O . HIS A 1 77 ? -5.518 -5.409 -10.779 1.00 94.38 77 HIS A O 1
ATOM 626 N N . GLU A 1 78 ? -4.821 -3.344 -10.251 1.00 95.38 78 GLU A N 1
ATOM 627 C CA . GLU A 1 78 ? -4.278 -3.074 -11.580 1.00 95.38 78 GLU A CA 1
ATOM 628 C C . GLU A 1 78 ? -3.024 -3.908 -11.886 1.00 95.38 78 GLU A C 1
ATOM 630 O O . GLU A 1 78 ? -2.860 -4.438 -12.983 1.00 95.38 78 GLU A O 1
ATOM 635 N N . ILE A 1 79 ? -2.160 -4.111 -10.890 1.00 97.38 79 ILE A N 1
ATOM 636 C CA . ILE A 1 79 ? -0.968 -4.957 -11.028 1.00 97.38 79 ILE A CA 1
ATOM 637 C C . ILE A 1 79 ? -1.331 -6.419 -11.318 1.00 97.38 79 ILE A C 1
ATOM 639 O O . ILE A 1 79 ? -0.614 -7.071 -12.077 1.00 97.38 79 ILE A O 1
ATOM 643 N N . PHE A 1 80 ? -2.433 -6.935 -10.769 1.00 95.88 80 PHE A N 1
ATOM 644 C CA . PHE A 1 80 ? -2.899 -8.293 -11.054 1.00 95.88 80 PHE A CA 1
ATOM 645 C C . PHE A 1 80 ? -3.259 -8.480 -12.530 1.00 95.88 80 PHE A C 1
ATOM 647 O O . PHE A 1 80 ? -2.871 -9.496 -13.102 1.00 95.88 80 PHE A O 1
ATOM 654 N N . LYS A 1 81 ? -3.901 -7.494 -13.172 1.00 95.19 81 LYS A N 1
ATOM 655 C CA . LYS A 1 81 ? -4.175 -7.541 -14.620 1.00 95.19 81 LYS A CA 1
ATOM 656 C C . LYS A 1 81 ? -2.878 -7.649 -15.422 1.00 95.19 81 LYS A C 1
ATOM 658 O O . LYS A 1 81 ? -2.731 -8.527 -16.264 1.00 95.19 81 LYS A O 1
ATOM 663 N N . ILE A 1 82 ? -1.890 -6.822 -15.081 1.00 97.44 82 ILE A N 1
ATOM 664 C CA . ILE A 1 82 ? -0.578 -6.810 -15.743 1.00 97.44 82 ILE A CA 1
ATOM 665 C C . ILE A 1 82 ? 0.178 -8.133 -15.508 1.00 97.44 82 ILE A C 1
ATOM 667 O O . ILE A 1 82 ? 0.858 -8.640 -16.401 1.00 97.44 82 ILE A O 1
ATOM 671 N N . ALA A 1 83 ? 0.055 -8.725 -14.317 1.00 97.06 83 ALA A N 1
ATOM 672 C CA . ALA A 1 83 ? 0.692 -9.993 -13.964 1.00 97.06 83 ALA A CA 1
ATOM 673 C C . ALA A 1 83 ? 0.177 -11.191 -14.782 1.00 97.06 83 ALA A C 1
ATOM 675 O O . ALA A 1 83 ? 0.912 -12.167 -14.962 1.00 97.06 83 ALA A O 1
ATOM 676 N N . MET A 1 84 ? -1.047 -11.119 -15.309 1.00 94.12 84 MET A N 1
ATOM 677 C CA . MET A 1 84 ? -1.573 -12.148 -16.212 1.00 94.12 84 MET A CA 1
ATOM 678 C C . MET A 1 84 ? -0.825 -12.176 -17.549 1.00 94.12 84 MET A C 1
ATOM 680 O O . MET A 1 84 ? -0.692 -13.235 -18.155 1.00 94.12 84 MET A O 1
ATOM 684 N N . GLU A 1 85 ? -0.285 -11.036 -17.984 1.00 94.69 85 GLU A N 1
ATOM 68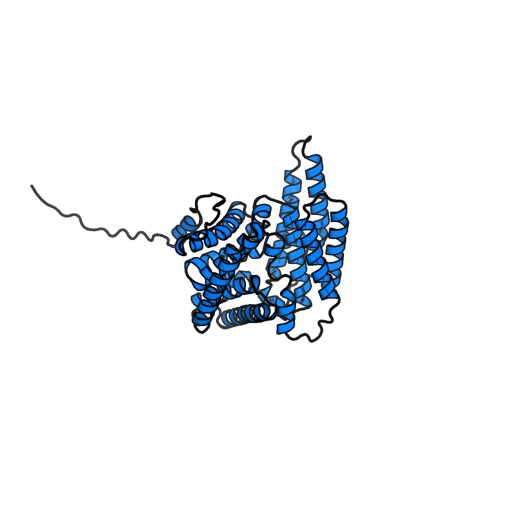5 C CA . GLU A 1 85 ? 0.403 -10.896 -19.271 1.00 94.69 85 GLU A CA 1
ATOM 686 C C . GLU A 1 85 ? 1.933 -10.934 -19.157 1.00 94.69 85 GLU A C 1
ATOM 688 O O . GLU A 1 85 ? 2.630 -11.196 -20.140 1.00 94.69 85 GLU A O 1
ATOM 693 N N . LYS A 1 86 ? 2.480 -10.621 -17.975 1.00 96.31 86 LYS A N 1
ATOM 694 C CA . LYS A 1 86 ? 3.919 -10.417 -17.765 1.00 96.31 86 LYS A CA 1
ATOM 695 C C . LYS A 1 86 ? 4.443 -11.274 -16.615 1.00 96.31 86 LYS A C 1
ATOM 697 O O . LYS A 1 86 ? 4.255 -10.959 -15.439 1.00 96.31 86 LYS A O 1
ATOM 702 N N . ASP A 1 87 ? 5.215 -12.302 -16.954 1.00 96.06 87 ASP A N 1
ATOM 703 C CA . ASP A 1 87 ? 5.772 -13.265 -15.994 1.00 96.06 87 ASP A CA 1
ATOM 704 C C . ASP A 1 87 ? 6.590 -12.616 -14.874 1.00 96.06 87 ASP A C 1
ATOM 706 O O . ASP A 1 87 ? 6.450 -12.970 -13.709 1.00 96.06 87 ASP A O 1
ATOM 710 N N . PHE A 1 88 ? 7.422 -11.623 -15.193 1.00 97.25 88 PHE A N 1
ATOM 711 C CA . PHE A 1 88 ? 8.245 -10.951 -14.184 1.00 97.25 88 PHE A CA 1
ATOM 712 C C . PHE A 1 88 ? 7.415 -10.124 -13.187 1.00 97.25 88 PHE A C 1
ATOM 714 O O . PHE A 1 88 ? 7.816 -9.980 -12.031 1.00 97.25 88 PHE A O 1
ATOM 721 N N . VAL A 1 89 ? 6.238 -9.641 -13.599 1.00 98.44 89 VAL A N 1
ATOM 722 C CA . VAL A 1 89 ? 5.268 -8.986 -12.710 1.00 98.44 89 VAL A CA 1
ATOM 723 C C . VAL A 1 89 ? 4.564 -10.034 -11.853 1.00 98.44 89 VAL A C 1
ATOM 725 O O . VAL A 1 89 ? 4.476 -9.864 -10.638 1.00 98.44 89 VAL A O 1
ATOM 728 N N . ARG A 1 90 ? 4.159 -11.167 -12.444 1.00 97.69 90 ARG A N 1
ATOM 729 C CA . ARG A 1 90 ? 3.607 -12.311 -11.702 1.00 97.69 90 ARG A CA 1
ATOM 730 C C . ARG A 1 90 ? 4.560 -12.815 -10.627 1.00 97.69 90 ARG A C 1
ATOM 732 O O . ARG A 1 90 ? 4.142 -12.997 -9.491 1.00 97.69 90 ARG A O 1
ATOM 739 N N . HIS A 1 91 ? 5.847 -12.957 -10.937 1.00 97.88 91 HIS A N 1
ATOM 740 C CA . HIS A 1 91 ? 6.858 -13.323 -9.948 1.00 97.88 91 HIS A CA 1
ATOM 741 C C . HIS A 1 91 ? 6.964 -12.286 -8.820 1.00 97.88 91 HIS A C 1
ATOM 743 O O . HIS A 1 91 ? 7.084 -12.667 -7.659 1.00 97.88 91 HIS A O 1
ATOM 749 N N . ALA A 1 92 ? 6.870 -10.983 -9.114 1.00 98.25 92 ALA A N 1
ATOM 750 C CA . ALA A 1 92 ? 6.876 -9.956 -8.070 1.00 98.25 92 ALA A CA 1
ATOM 751 C C . ALA A 1 92 ? 5.659 -10.097 -7.136 1.00 98.25 92 ALA A C 1
ATOM 753 O O . ALA A 1 92 ? 5.809 -10.061 -5.915 1.00 98.25 92 ALA A O 1
ATOM 754 N N . VAL A 1 93 ? 4.470 -10.337 -7.699 1.00 97.75 93 VAL A N 1
ATOM 755 C CA . VAL A 1 93 ? 3.236 -10.596 -6.938 1.00 97.75 93 VAL A CA 1
ATOM 756 C C . VAL A 1 93 ? 3.355 -11.872 -6.100 1.00 97.75 93 VAL A C 1
ATOM 758 O O . VAL A 1 93 ? 3.019 -11.857 -4.915 1.00 97.75 93 VAL A O 1
ATOM 761 N N . CYS A 1 94 ? 3.885 -12.959 -6.666 1.00 97.38 94 CYS A N 1
ATOM 762 C CA . CYS A 1 94 ? 4.110 -14.199 -5.929 1.00 97.38 94 CYS A CA 1
ATOM 763 C C . CYS A 1 94 ? 5.101 -14.003 -4.775 1.00 97.38 94 CYS A C 1
ATOM 765 O O . CYS A 1 94 ? 4.884 -14.515 -3.680 1.00 97.38 94 CYS A O 1
ATOM 767 N N . ALA A 1 95 ? 6.156 -13.211 -4.971 1.00 97.44 95 ALA A N 1
ATOM 768 C CA . ALA A 1 95 ? 7.110 -12.896 -3.912 1.00 97.44 95 ALA A CA 1
ATOM 769 C C . ALA A 1 95 ? 6.457 -12.149 -2.738 1.00 97.44 95 ALA A C 1
ATOM 771 O O . ALA A 1 95 ? 6.695 -12.506 -1.576 1.00 97.44 95 ALA A O 1
ATOM 772 N N . LEU A 1 96 ? 5.600 -11.166 -3.040 1.00 97.00 96 LEU A N 1
ATOM 773 C CA . LEU A 1 96 ? 4.844 -10.407 -2.045 1.00 97.00 96 LEU A CA 1
ATOM 774 C C . LEU A 1 96 ? 3.853 -11.314 -1.310 1.00 97.00 96 LEU A C 1
ATOM 776 O O . LEU A 1 96 ? 3.788 -11.299 -0.081 1.00 97.00 96 LEU A O 1
ATOM 780 N N . SER A 1 97 ? 3.117 -12.139 -2.053 1.00 95.94 97 SER A N 1
ATOM 781 C CA . SER A 1 97 ? 2.129 -13.059 -1.494 1.00 95.94 97 SER A CA 1
ATOM 782 C C . SER A 1 97 ? 2.772 -14.139 -0.616 1.00 95.94 97 SER A C 1
ATOM 784 O O . SER A 1 97 ? 2.310 -14.381 0.497 1.00 95.94 97 SER A O 1
ATOM 786 N N . ALA A 1 98 ? 3.901 -14.720 -1.033 1.00 95.38 98 ALA A N 1
ATOM 787 C CA . ALA A 1 98 ? 4.662 -15.662 -0.213 1.00 95.38 98 ALA A CA 1
ATOM 788 C C . ALA A 1 98 ? 5.212 -14.989 1.058 1.00 95.38 98 ALA A C 1
ATOM 790 O O . ALA A 1 98 ? 5.126 -15.557 2.147 1.00 95.38 98 ALA A O 1
ATOM 791 N N . SER A 1 99 ? 5.703 -13.746 0.956 1.00 94.88 99 SER A N 1
ATOM 792 C CA . SER A 1 99 ? 6.117 -12.958 2.127 1.00 94.88 99 SER A CA 1
ATOM 793 C C . SER A 1 99 ? 4.946 -12.720 3.087 1.00 94.88 99 SER A C 1
ATOM 795 O O . SER A 1 99 ? 5.118 -12.791 4.303 1.00 94.88 99 SER A O 1
ATOM 797 N N . HIS A 1 100 ? 3.759 -12.438 2.557 1.00 94.25 100 HIS A N 1
ATOM 798 C CA . HIS A 1 100 ? 2.547 -12.233 3.341 1.00 9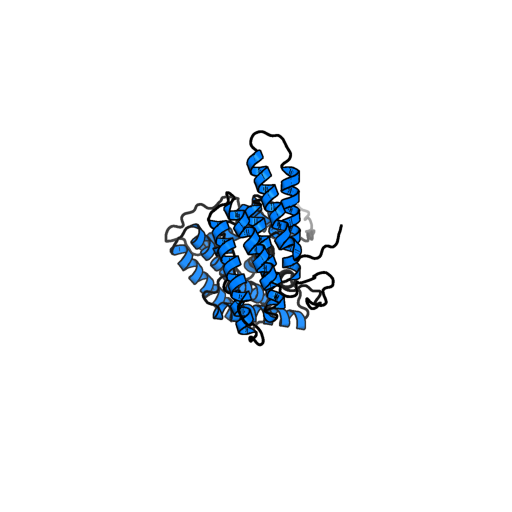4.25 100 HIS A CA 1
ATOM 799 C C . HIS A 1 100 ? 2.060 -13.533 4.010 1.00 94.25 100 HIS A C 1
ATOM 801 O O . HIS A 1 100 ? 1.777 -13.561 5.203 1.00 94.25 100 HIS A O 1
ATOM 807 N N . LEU A 1 101 ? 2.046 -14.656 3.294 1.00 92.44 101 LEU A N 1
ATOM 808 C CA . LEU A 1 101 ? 1.753 -15.970 3.874 1.00 92.44 101 LEU A CA 1
ATOM 809 C C . LEU A 1 101 ? 2.757 -16.353 4.967 1.00 92.44 101 LEU A C 1
ATOM 811 O O . LEU A 1 101 ? 2.379 -16.899 6.004 1.00 92.44 101 LEU A O 1
ATOM 815 N N . SER A 1 102 ? 4.035 -16.027 4.766 1.00 91.06 102 SER A N 1
ATOM 816 C CA . SER A 1 102 ? 5.067 -16.228 5.779 1.00 91.06 102 SER A CA 1
ATOM 817 C C . SER A 1 102 ? 4.820 -15.391 7.035 1.00 91.06 102 SER A C 1
ATOM 819 O O . SER A 1 102 ? 5.129 -15.871 8.125 1.00 91.06 102 SER A O 1
ATOM 821 N N . SER A 1 103 ? 4.294 -14.164 6.921 1.00 87.69 103 SER A N 1
ATOM 822 C CA . SER A 1 103 ? 3.997 -13.327 8.094 1.00 87.69 103 SER A CA 1
ATOM 823 C C . SER A 1 103 ? 2.784 -13.841 8.872 1.00 87.69 103 SER A C 1
ATOM 825 O O . SER A 1 103 ? 2.801 -13.812 10.103 1.00 87.69 103 SER A O 1
ATOM 827 N N . LEU A 1 104 ? 1.785 -14.389 8.173 1.00 87.12 104 LEU A N 1
ATOM 828 C CA . LEU A 1 104 ? 0.602 -15.010 8.774 1.00 87.12 104 LEU A CA 1
ATOM 829 C C . LEU A 1 104 ? 0.927 -16.320 9.496 1.00 87.12 104 LEU A C 1
ATOM 831 O O . LEU A 1 104 ? 0.597 -16.496 10.669 1.00 87.12 104 LEU A O 1
ATOM 835 N N . ASN A 1 105 ? 1.599 -17.235 8.799 1.00 86.12 105 ASN A N 1
ATOM 836 C CA . ASN A 1 105 ? 1.741 -18.620 9.246 1.00 86.12 105 ASN A CA 1
ATOM 837 C C . ASN A 1 105 ? 3.090 -18.900 9.920 1.00 86.12 105 ASN A C 1
ATOM 839 O O . ASN A 1 105 ? 3.297 -19.989 10.451 1.00 86.12 105 ASN A O 1
ATOM 843 N N . LYS A 1 106 ? 4.020 -17.933 9.898 1.00 81.88 106 LYS A N 1
ATOM 844 C CA . LYS A 1 106 ? 5.390 -18.060 10.429 1.00 81.88 106 LYS A CA 1
ATOM 845 C C . LYS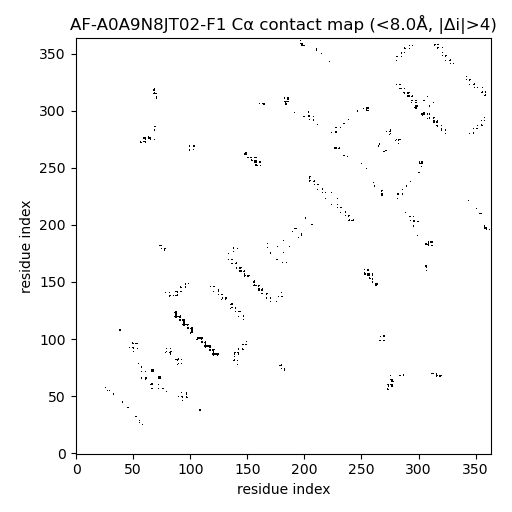 A 1 106 ? 6.171 -19.231 9.814 1.00 81.88 106 LYS A C 1
ATOM 847 O O . LYS A 1 106 ? 7.017 -19.836 10.468 1.00 81.88 106 LYS A O 1
ATOM 852 N N . THR A 1 107 ? 5.891 -19.558 8.553 1.00 85.50 107 THR A N 1
ATOM 853 C CA . THR A 1 107 ? 6.493 -20.696 7.842 1.00 85.50 107 THR A CA 1
ATOM 854 C C . THR A 1 107 ? 7.780 -20.298 7.125 1.00 85.50 107 THR A C 1
ATOM 856 O O . THR A 1 107 ? 7.758 -19.434 6.248 1.00 85.50 107 THR A O 1
ATOM 859 N N . THR A 1 108 ? 8.881 -20.995 7.408 1.00 88.62 108 THR A N 1
ATOM 860 C CA . THR A 1 108 ? 10.174 -20.802 6.725 1.00 88.62 108 THR A CA 1
ATOM 861 C C . THR A 1 108 ? 10.114 -21.140 5.235 1.00 88.62 108 THR A C 1
ATOM 863 O O . THR A 1 108 ? 10.736 -20.449 4.434 1.00 88.62 108 THR A O 1
ATOM 866 N N . ALA A 1 109 ? 9.312 -22.136 4.841 1.00 88.56 109 ALA A N 1
ATOM 867 C CA . ALA A 1 109 ? 9.113 -22.503 3.439 1.00 88.56 109 ALA A CA 1
ATOM 868 C C . ALA A 1 109 ? 8.580 -21.329 2.594 1.00 88.56 109 ALA A C 1
ATOM 870 O O . ALA A 1 109 ? 9.095 -21.062 1.511 1.00 88.56 109 ALA A O 1
ATOM 871 N N . MET A 1 110 ? 7.600 -20.571 3.105 1.00 91.75 110 MET A N 1
ATOM 872 C CA . MET A 1 110 ? 7.077 -19.387 2.404 1.00 91.75 110 MET A CA 1
ATOM 873 C C . MET A 1 110 ? 8.063 -18.218 2.407 1.00 91.75 110 MET A C 1
ATOM 875 O O . MET A 1 110 ? 8.125 -17.476 1.428 1.00 91.75 110 MET A O 1
ATOM 879 N N . ALA A 1 111 ? 8.886 -18.084 3.451 1.00 91.06 111 ALA A N 1
ATOM 880 C CA . ALA A 1 111 ? 9.986 -17.123 3.435 1.00 91.06 111 ALA A CA 1
ATOM 881 C C . ALA A 1 111 ? 10.991 -17.450 2.316 1.00 91.06 111 ALA A C 1
ATOM 883 O O . ALA A 1 111 ? 11.371 -16.560 1.559 1.00 91.06 111 ALA A O 1
ATOM 884 N N . HIS A 1 112 ? 11.373 -18.722 2.155 1.00 92.81 112 HIS A N 1
ATOM 885 C CA . HIS A 1 112 ? 12.255 -19.159 1.066 1.00 92.81 112 HIS A CA 1
ATOM 886 C C . HIS A 1 112 ? 11.614 -18.946 -0.310 1.00 92.81 112 HIS A C 1
ATOM 888 O O . HIS A 1 112 ? 12.241 -18.344 -1.180 1.00 92.81 112 HIS A O 1
ATOM 894 N N . ALA A 1 113 ? 10.348 -19.339 -0.483 1.00 93.00 113 ALA A N 1
ATOM 895 C CA . ALA A 1 113 ? 9.617 -19.117 -1.730 1.00 93.00 113 ALA A CA 1
ATOM 896 C C . ALA A 1 113 ? 9.544 -17.623 -2.097 1.00 93.00 113 ALA A C 1
ATOM 898 O O . ALA A 1 113 ? 9.705 -17.264 -3.261 1.00 93.00 113 ALA A O 1
ATOM 899 N N . SER A 1 114 ? 9.374 -16.729 -1.114 1.00 95.62 114 SER A N 1
ATOM 900 C CA . SER A 1 114 ? 9.416 -15.281 -1.352 1.00 95.62 114 SER A CA 1
ATOM 901 C C . SER A 1 114 ? 10.760 -14.831 -1.938 1.00 95.62 114 SER A C 1
ATOM 903 O O . SER A 1 114 ? 10.772 -14.091 -2.924 1.00 95.62 114 SER A O 1
ATOM 905 N N . PHE A 1 115 ? 11.889 -15.317 -1.405 1.00 95.38 115 PHE A N 1
ATOM 906 C CA . PHE A 1 115 ? 13.214 -15.013 -1.959 1.00 95.38 115 PHE A CA 1
ATOM 907 C C . PHE A 1 115 ? 13.398 -15.559 -3.381 1.00 95.38 115 PHE A C 1
ATOM 909 O O . PHE A 1 115 ? 13.944 -14.855 -4.232 1.00 95.38 115 PHE A O 1
ATOM 916 N N . GLU A 1 116 ? 12.912 -16.770 -3.658 1.00 95.88 116 GLU A N 1
ATOM 917 C CA . GLU A 1 116 ? 12.966 -17.388 -4.989 1.00 95.88 116 GLU A CA 1
ATOM 918 C C . GLU A 1 116 ? 12.178 -16.578 -6.031 1.00 95.88 116 GLU A C 1
ATOM 920 O O . GLU A 1 116 ? 12.731 -16.178 -7.057 1.00 95.88 116 GLU A O 1
ATOM 925 N N . TYR A 1 117 ? 10.909 -16.260 -5.758 1.00 97.56 117 TYR A N 1
ATOM 926 C CA . TYR A 1 117 ? 10.094 -15.456 -6.673 1.00 97.56 117 TYR A CA 1
ATOM 927 C C . TYR A 1 117 ? 10.642 -14.046 -6.847 1.00 97.56 117 TYR A C 1
ATOM 929 O O . TYR A 1 117 ? 10.636 -13.504 -7.952 1.00 97.56 117 TYR A O 1
ATOM 937 N N . ARG A 1 118 ? 11.169 -13.449 -5.776 1.00 97.56 118 ARG A N 1
ATOM 938 C CA . ARG A 1 118 ? 11.816 -12.142 -5.859 1.00 97.56 118 ARG A CA 1
ATOM 939 C C . ARG A 1 118 ? 13.017 -12.187 -6.798 1.00 97.56 118 ARG A C 1
ATOM 941 O O . ARG A 1 118 ? 13.182 -11.272 -7.600 1.00 97.56 118 ARG A O 1
ATOM 948 N N . TYR A 1 119 ? 13.847 -13.223 -6.706 1.00 97.19 119 TYR A N 1
ATOM 949 C CA . TYR A 1 119 ? 14.981 -13.401 -7.608 1.00 97.19 119 TYR A CA 1
ATOM 950 C C . TYR A 1 119 ? 14.521 -13.460 -9.073 1.00 97.19 119 TYR A C 1
ATOM 952 O O . TYR A 1 119 ? 15.050 -12.721 -9.906 1.00 97.19 119 TYR A O 1
ATOM 960 N N . LEU A 1 120 ? 13.487 -14.255 -9.372 1.00 97.56 120 LEU A N 1
ATOM 961 C CA . LEU A 1 120 ? 12.901 -14.350 -10.715 1.00 97.56 120 LEU A CA 1
ATOM 962 C C . LEU A 1 120 ? 12.334 -13.007 -11.200 1.00 97.56 120 LEU A C 1
ATOM 964 O O . LEU A 1 120 ? 12.544 -12.625 -12.352 1.00 97.56 120 LEU A O 1
ATOM 968 N N . ALA A 1 121 ? 11.661 -12.266 -10.318 1.00 98.12 121 ALA A N 1
ATOM 969 C CA . ALA A 1 121 ? 11.121 -10.944 -10.614 1.00 98.12 121 ALA A CA 1
ATOM 970 C C . ALA A 1 121 ? 12.226 -9.934 -10.953 1.00 98.12 121 ALA A C 1
ATOM 972 O O . ALA A 1 121 ? 12.134 -9.244 -11.964 1.00 98.12 121 ALA A O 1
ATOM 973 N N . ILE A 1 122 ? 13.300 -9.876 -10.156 1.00 97.50 122 ILE A N 1
ATOM 974 C CA . ILE A 1 122 ? 14.446 -8.980 -10.394 1.00 97.50 122 ILE A CA 1
ATOM 975 C C . ILE A 1 122 ? 15.161 -9.350 -11.695 1.00 97.50 122 ILE A C 1
ATOM 977 O O . ILE A 1 122 ? 15.543 -8.466 -12.463 1.00 97.50 122 ILE A O 1
ATOM 981 N N . HIS A 1 123 ? 15.344 -10.645 -11.954 1.00 97.62 123 HIS A N 1
ATOM 982 C CA . HIS A 1 123 ? 15.956 -11.118 -13.190 1.00 97.62 123 HIS A CA 1
ATOM 983 C C . HIS A 1 123 ? 15.131 -10.696 -14.412 1.00 97.62 123 HIS A C 1
ATOM 985 O O . HIS A 1 123 ? 15.661 -10.060 -15.322 1.00 97.62 123 HIS A O 1
ATOM 991 N N . GLY A 1 124 ? 13.824 -10.972 -14.401 1.00 97.56 124 GLY A N 1
ATOM 992 C CA . GLY A 1 124 ? 12.925 -10.578 -15.482 1.00 97.56 124 GLY A CA 1
ATOM 993 C C . GLY A 1 124 ? 12.821 -9.059 -15.647 1.00 97.56 124 GLY A C 1
ATOM 994 O O . GLY A 1 124 ? 12.858 -8.569 -16.773 1.00 97.56 124 GLY A O 1
ATOM 995 N N . LEU A 1 125 ? 12.790 -8.296 -14.549 1.00 96.50 125 LEU A N 1
ATOM 996 C CA . LEU A 1 125 ? 12.803 -6.832 -14.585 1.00 96.50 125 LEU A CA 1
ATOM 997 C C . LEU A 1 125 ? 14.041 -6.299 -15.320 1.00 96.50 125 LEU A C 1
ATOM 999 O O . LEU A 1 125 ? 13.914 -5.440 -16.186 1.00 96.50 125 LEU A O 1
ATOM 1003 N N . ARG A 1 126 ? 15.232 -6.841 -15.028 1.00 95.75 126 ARG A N 1
ATOM 1004 C CA . ARG A 1 126 ? 16.487 -6.449 -15.699 1.00 95.75 126 ARG A CA 1
ATOM 1005 C C . ARG A 1 126 ? 16.503 -6.794 -17.186 1.00 95.75 126 ARG A C 1
ATOM 1007 O O . ARG A 1 126 ? 17.067 -6.045 -17.971 1.00 95.75 126 ARG A O 1
ATOM 1014 N N . GLN A 1 127 ? 15.900 -7.915 -17.577 1.00 96.12 127 GLN A N 1
ATOM 1015 C CA . GLN A 1 127 ? 15.804 -8.300 -18.989 1.00 96.12 127 GLN A CA 1
ATOM 1016 C C . GLN A 1 127 ? 14.870 -7.382 -19.786 1.00 96.12 127 GLN A C 1
ATOM 1018 O O . GLN A 1 127 ? 15.073 -7.202 -20.981 1.00 96.12 127 GLN A O 1
ATOM 1023 N N . ASN A 1 128 ? 13.870 -6.797 -19.124 1.00 95.44 128 ASN A N 1
ATOM 1024 C CA . ASN A 1 128 ? 12.856 -5.958 -19.760 1.00 95.44 128 ASN A CA 1
ATOM 1025 C C . ASN A 1 128 ? 13.110 -4.452 -19.571 1.00 95.44 128 ASN A C 1
ATOM 1027 O O . ASN A 1 128 ? 12.413 -3.645 -20.173 1.00 95.44 128 ASN A O 1
ATOM 1031 N N . SER A 1 129 ? 14.099 -4.034 -18.772 1.00 90.44 129 SER A N 1
ATOM 1032 C CA . SER A 1 129 ? 14.285 -2.619 -18.409 1.00 90.44 129 SER A CA 1
ATOM 1033 C C . SER A 1 129 ? 14.756 -1.716 -19.551 1.00 90.44 129 SER A C 1
ATOM 1035 O O . SER A 1 129 ? 14.654 -0.499 -19.439 1.00 90.44 129 SER A O 1
ATOM 1037 N N . THR A 1 130 ? 15.319 -2.282 -20.621 1.00 90.69 130 THR A N 1
ATOM 1038 C CA . THR A 1 130 ? 15.805 -1.516 -21.783 1.00 90.69 130 THR A CA 1
ATOM 1039 C C . THR A 1 130 ? 14.771 -1.384 -22.899 1.00 90.69 130 THR A C 1
ATOM 1041 O O . THR A 1 130 ? 14.990 -0.608 -23.824 1.00 90.69 130 THR A O 1
ATOM 1044 N N . ASP A 1 131 ? 13.681 -2.152 -22.844 1.00 92.06 131 ASP A N 1
ATOM 1045 C CA . ASP A 1 131 ? 12.606 -2.099 -23.835 1.00 92.06 131 ASP A CA 1
ATOM 1046 C C . ASP A 1 131 ? 11.614 -0.983 -23.477 1.00 92.06 131 ASP A C 1
ATOM 1048 O O . ASP A 1 131 ? 10.995 -0.985 -22.410 1.00 92.06 131 ASP A O 1
ATOM 1052 N N . THR A 1 132 ? 11.486 -0.013 -24.380 1.00 91.56 132 THR A N 1
ATOM 1053 C CA . THR A 1 132 ? 10.674 1.194 -24.206 1.00 91.56 132 THR A CA 1
ATOM 1054 C C . THR A 1 132 ? 9.267 1.079 -24.799 1.00 91.56 132 THR A C 1
ATOM 1056 O O . THR A 1 132 ? 8.554 2.085 -24.851 1.00 91.56 132 THR A O 1
ATOM 1059 N N . ASP A 1 133 ? 8.838 -0.119 -25.222 1.00 93.81 133 ASP A N 1
ATOM 1060 C CA . ASP A 1 133 ? 7.441 -0.376 -25.584 1.00 93.81 133 ASP A CA 1
ATOM 1061 C C . ASP A 1 133 ? 6.494 0.004 -24.434 1.00 93.81 133 ASP A C 1
ATOM 1063 O O . ASP A 1 133 ? 6.725 -0.329 -23.269 1.00 93.81 133 ASP A O 1
ATOM 1067 N N . ALA A 1 134 ? 5.395 0.687 -24.759 1.00 91.50 134 ALA A N 1
ATOM 1068 C CA . ALA A 1 134 ? 4.479 1.230 -23.759 1.00 91.50 134 ALA A CA 1
ATOM 1069 C C . ALA A 1 134 ? 3.886 0.142 -22.844 1.00 91.50 134 ALA A C 1
ATOM 1071 O O . ALA A 1 134 ? 3.788 0.348 -21.633 1.00 91.50 134 ALA A O 1
ATOM 1072 N N . ARG A 1 135 ? 3.542 -1.040 -23.382 1.00 92.94 135 ARG A N 1
ATOM 1073 C CA . ARG A 1 135 ? 3.012 -2.151 -22.570 1.00 92.94 135 ARG A CA 1
ATOM 1074 C C . ARG A 1 135 ? 4.100 -2.776 -21.709 1.00 92.94 135 ARG A C 1
ATOM 1076 O O . ARG A 1 135 ? 3.831 -3.196 -20.584 1.00 92.94 135 ARG A O 1
ATOM 1083 N N . ASN A 1 136 ? 5.329 -2.840 -22.216 1.00 95.62 136 ASN A N 1
ATOM 1084 C CA . ASN A 1 136 ? 6.459 -3.287 -21.414 1.00 95.62 136 ASN A CA 1
ATOM 1085 C C . ASN A 1 136 ? 6.740 -2.337 -20.239 1.00 95.62 136 ASN A C 1
ATOM 1087 O O . ASN A 1 136 ? 6.850 -2.799 -19.104 1.00 95.62 136 ASN A O 1
ATOM 1091 N N . LEU A 1 137 ? 6.762 -1.023 -20.476 1.00 96.12 137 LEU A N 1
ATOM 1092 C CA . LEU A 1 137 ? 7.004 -0.009 -19.443 1.00 96.12 137 LEU A CA 1
ATOM 1093 C C . LEU A 1 137 ? 6.002 -0.087 -18.290 1.00 96.12 137 LEU A C 1
ATOM 1095 O O . LEU A 1 137 ? 6.400 0.028 -17.132 1.00 96.12 137 LEU A O 1
ATOM 1099 N N . VAL A 1 138 ? 4.724 -0.349 -18.580 1.00 96.69 138 VAL A N 1
ATOM 1100 C CA . VAL A 1 138 ? 3.702 -0.574 -17.543 1.00 96.69 138 VAL A CA 1
ATOM 1101 C C . VAL A 1 138 ? 4.029 -1.811 -16.695 1.00 96.69 138 VAL A C 1
ATOM 1103 O O . VAL A 1 138 ? 3.895 -1.771 -15.471 1.00 96.69 138 VAL A O 1
ATOM 1106 N N . GLY A 1 139 ? 4.541 -2.881 -17.310 1.00 97.75 139 GLY A N 1
ATOM 1107 C CA . GLY A 1 139 ? 5.053 -4.052 -16.595 1.00 97.75 139 GLY A CA 1
ATOM 1108 C C . GLY A 1 139 ? 6.274 -3.740 -15.725 1.00 97.75 139 GLY A C 1
ATOM 1109 O O . GLY A 1 139 ? 6.309 -4.112 -14.552 1.00 97.75 139 GLY A O 1
ATOM 1110 N N . VAL A 1 140 ? 7.263 -3.019 -16.263 1.00 97.56 140 VAL A N 1
ATOM 1111 C CA . VAL A 1 140 ? 8.468 -2.596 -15.523 1.00 97.56 140 VAL A CA 1
ATOM 1112 C C . VAL A 1 140 ? 8.084 -1.707 -14.333 1.00 97.56 140 VAL A C 1
ATOM 1114 O O . VAL A 1 140 ? 8.603 -1.906 -13.231 1.00 97.56 140 VAL A O 1
ATOM 1117 N N . LEU A 1 141 ? 7.130 -0.789 -14.516 1.00 96.88 141 LEU A N 1
ATOM 1118 C CA . LEU A 1 141 ? 6.564 0.052 -13.458 1.00 96.88 141 LEU A CA 1
ATOM 1119 C C . LEU A 1 141 ? 5.908 -0.794 -12.356 1.00 96.88 141 LEU A C 1
ATOM 1121 O O . LEU A 1 141 ? 6.226 -0.616 -11.179 1.00 96.88 141 LEU A O 1
ATOM 1125 N N . ALA A 1 142 ? 5.042 -1.739 -12.735 1.00 97.62 142 ALA A N 1
ATOM 1126 C CA . ALA A 1 142 ? 4.344 -2.631 -11.810 1.00 97.62 142 ALA A CA 1
ATOM 1127 C C . ALA A 1 142 ? 5.313 -3.483 -10.980 1.00 97.62 142 ALA A C 1
ATOM 1129 O O . ALA A 1 142 ? 5.256 -3.471 -9.750 1.00 97.62 142 ALA A O 1
ATOM 1130 N N . ALA A 1 143 ? 6.241 -4.187 -11.636 1.00 97.88 143 ALA A N 1
ATOM 1131 C CA . ALA A 1 143 ? 7.218 -5.027 -10.949 1.00 97.88 143 ALA A CA 1
ATOM 1132 C C . ALA A 1 143 ? 8.127 -4.207 -10.025 1.00 97.88 143 ALA A C 1
ATOM 1134 O O . ALA A 1 143 ? 8.364 -4.626 -8.893 1.00 97.88 143 ALA A O 1
ATOM 1135 N N . SER A 1 144 ? 8.587 -3.030 -10.465 1.00 97.19 144 SER A N 1
ATOM 1136 C CA . SER A 1 144 ? 9.390 -2.132 -9.624 1.00 97.19 144 SER A CA 1
ATOM 1137 C C . SER A 1 144 ? 8.611 -1.701 -8.379 1.00 97.19 144 SER A C 1
ATOM 1139 O O . SER A 1 144 ? 9.118 -1.792 -7.264 1.00 97.19 144 SER A O 1
ATOM 1141 N N . LEU A 1 145 ? 7.346 -1.304 -8.524 1.00 96.12 145 LEU A N 1
ATOM 1142 C CA . LEU A 1 145 ? 6.539 -0.893 -7.378 1.00 96.12 145 LEU A CA 1
ATOM 1143 C C . LEU A 1 145 ? 6.316 -2.032 -6.369 1.00 96.12 145 LEU A C 1
ATOM 1145 O O . LEU A 1 145 ? 6.491 -1.825 -5.172 1.00 96.12 145 LEU A O 1
ATOM 1149 N N . VAL A 1 146 ? 5.995 -3.246 -6.825 1.00 97.06 146 VAL A N 1
ATOM 1150 C CA . VAL A 1 146 ? 5.837 -4.397 -5.914 1.00 97.06 146 VAL A CA 1
ATOM 1151 C C . VAL A 1 146 ? 7.163 -4.762 -5.248 1.00 97.06 146 VAL A C 1
ATOM 1153 O O . VAL A 1 146 ? 7.205 -5.019 -4.045 1.00 97.06 146 VAL A O 1
ATOM 1156 N N . LEU A 1 147 ? 8.267 -4.750 -6.005 1.00 97.19 147 LEU A N 1
ATOM 1157 C CA . LEU A 1 147 ? 9.600 -5.054 -5.484 1.00 97.19 147 LEU A CA 1
ATOM 1158 C C . LEU A 1 147 ? 10.042 -4.061 -4.402 1.00 97.19 147 LEU A C 1
ATOM 1160 O O . LEU A 1 147 ? 10.693 -4.470 -3.435 1.00 97.19 147 LEU A O 1
ATOM 1164 N N . SER A 1 148 ? 9.649 -2.789 -4.514 1.00 96.00 148 SER A N 1
ATOM 1165 C CA . SER A 1 148 ? 9.968 -1.787 -3.498 1.00 96.00 148 SER A CA 1
ATOM 1166 C C . SER A 1 148 ? 9.261 -2.085 -2.172 1.00 96.00 148 SER A C 1
ATOM 1168 O O . SER A 1 148 ? 9.890 -2.007 -1.117 1.00 96.00 148 SER A O 1
ATOM 1170 N N . TRP A 1 149 ? 8.006 -2.542 -2.189 1.00 95.50 149 TRP A N 1
ATOM 1171 C CA . TRP A 1 149 ? 7.262 -2.900 -0.970 1.00 95.50 149 TRP A CA 1
ATOM 1172 C C . TRP A 1 149 ? 7.892 -4.057 -0.196 1.00 95.50 149 TRP A C 1
ATOM 1174 O O . TRP A 1 149 ? 7.756 -4.143 1.026 1.00 95.50 149 TRP A O 1
ATOM 1184 N N . GLN A 1 150 ? 8.616 -4.928 -0.895 1.00 94.75 150 GLN A N 1
ATOM 1185 C CA . GLN A 1 150 ? 9.320 -6.059 -0.301 1.00 94.75 150 GLN A CA 1
ATOM 1186 C C . GLN A 1 150 ? 10.829 -5.833 -0.145 1.00 94.75 150 GLN A C 1
ATOM 1188 O O . GLN A 1 150 ? 11.515 -6.749 0.289 1.00 94.75 150 GLN A O 1
ATOM 1193 N N . ALA A 1 151 ? 11.382 -4.652 -0.455 1.00 95.56 151 ALA A N 1
ATOM 1194 C CA . ALA A 1 151 ? 12.807 -4.322 -0.277 1.00 95.56 151 ALA A CA 1
ATOM 1195 C C . ALA A 1 151 ? 13.370 -4.795 1.089 1.00 95.56 151 ALA A C 1
ATOM 1197 O O . ALA A 1 151 ? 12.704 -4.585 2.108 1.00 95.56 151 ALA A O 1
ATOM 1198 N N . PRO A 1 152 ? 14.557 -5.439 1.143 1.00 94.62 152 PRO A N 1
ATOM 1199 C CA . PRO A 1 152 ? 15.169 -5.925 2.377 1.00 94.62 152 PRO A CA 1
ATOM 1200 C C . PRO A 1 152 ? 16.064 -4.862 3.033 1.00 94.62 152 PRO A C 1
ATOM 1202 O O . PRO A 1 152 ? 16.452 -5.013 4.190 1.00 94.62 152 PRO A O 1
ATOM 1205 N N . SER A 1 153 ? 16.397 -3.793 2.304 1.00 96.06 153 SER A N 1
ATOM 1206 C CA . SER A 1 153 ? 17.210 -2.671 2.762 1.00 96.06 153 SER A CA 1
ATOM 1207 C C . SER A 1 153 ? 16.649 -1.346 2.248 1.00 96.06 153 SER A C 1
ATOM 1209 O O . SER A 1 153 ? 15.919 -1.300 1.252 1.00 96.06 153 SER A O 1
ATOM 1211 N N . SER A 1 154 ? 17.016 -0.254 2.924 1.00 95.12 154 SER A N 1
ATOM 1212 C CA . SER A 1 154 ? 16.708 1.106 2.474 1.00 95.12 154 SER A CA 1
ATOM 1213 C C . SER A 1 154 ? 17.300 1.406 1.101 1.00 95.12 154 SER A C 1
ATOM 1215 O O . SER A 1 154 ? 16.665 2.103 0.317 1.00 95.12 154 SER A O 1
ATOM 1217 N N . ASP A 1 155 ? 18.475 0.852 0.800 1.00 95.31 155 ASP A N 1
ATOM 1218 C CA . ASP A 1 155 ? 19.175 1.083 -0.464 1.00 95.31 155 ASP A CA 1
ATOM 1219 C C . ASP A 1 155 ? 18.436 0.429 -1.628 1.00 95.31 155 ASP A C 1
ATOM 1221 O O . ASP A 1 155 ? 18.195 1.071 -2.645 1.00 95.31 155 ASP A O 1
ATOM 1225 N N . GLU A 1 156 ? 18.012 -0.830 -1.486 1.00 95.06 156 GLU A N 1
ATOM 1226 C CA . GLU A 1 156 ? 17.234 -1.488 -2.539 1.00 95.06 156 GLU A CA 1
ATOM 1227 C C . GLU A 1 156 ? 15.871 -0.810 -2.718 1.00 95.06 156 GLU A C 1
ATOM 1229 O O . GLU A 1 156 ? 15.398 -0.646 -3.845 1.00 95.06 156 GLU A O 1
ATOM 1234 N N . TYR A 1 157 ? 15.263 -0.352 -1.620 1.00 95.62 157 TYR A N 1
ATOM 1235 C CA . TYR A 1 157 ? 14.036 0.432 -1.676 1.00 95.62 157 TYR A CA 1
ATOM 1236 C C . TYR A 1 157 ? 14.221 1.722 -2.475 1.00 95.62 157 TYR A C 1
ATOM 1238 O O . TYR A 1 157 ? 13.458 1.963 -3.409 1.00 95.62 157 TYR A O 1
ATOM 1246 N N . SER A 1 158 ? 15.231 2.536 -2.155 1.00 93.81 158 SER A N 1
ATOM 1247 C CA . SER A 1 158 ? 15.447 3.808 -2.847 1.00 93.81 158 SER A CA 1
ATOM 1248 C C . SER A 1 158 ? 15.791 3.608 -4.319 1.00 93.81 158 SER A C 1
ATOM 1250 O O . SER A 1 158 ? 15.231 4.314 -5.151 1.00 93.81 158 SER A O 1
ATOM 1252 N N . HIS A 1 159 ? 16.614 2.611 -4.662 1.00 92.56 159 HIS A N 1
ATOM 1253 C CA . HIS A 1 159 ? 16.922 2.279 -6.058 1.00 92.56 159 HIS A CA 1
ATOM 1254 C C . HIS A 1 159 ? 15.671 1.873 -6.838 1.00 92.56 159 HIS A C 1
ATOM 1256 O O . HIS A 1 159 ? 15.444 2.348 -7.951 1.00 92.56 159 HIS A O 1
ATOM 1262 N N . THR A 1 160 ? 14.827 1.026 -6.248 1.00 93.56 160 THR A N 1
ATOM 1263 C CA . THR A 1 160 ? 13.610 0.562 -6.919 1.00 93.56 160 THR A CA 1
ATOM 1264 C C . THR A 1 160 ? 12.594 1.699 -7.072 1.00 93.56 160 THR A C 1
ATOM 1266 O O . THR A 1 160 ? 12.005 1.868 -8.138 1.00 93.56 160 THR A O 1
ATOM 1269 N N . MET A 1 161 ? 12.436 2.541 -6.046 1.00 92.94 161 MET A N 1
ATOM 1270 C CA . MET A 1 161 ? 11.577 3.728 -6.110 1.00 92.94 161 MET A CA 1
ATOM 1271 C C . MET A 1 161 ? 12.096 4.791 -7.081 1.00 92.94 161 MET A C 1
ATOM 1273 O O . MET A 1 161 ? 11.299 5.460 -7.738 1.00 92.94 161 MET A O 1
ATOM 1277 N N . GLN A 1 162 ? 13.415 4.930 -7.219 1.00 91.00 162 GLN A N 1
ATOM 1278 C CA . GLN A 1 162 ? 14.014 5.780 -8.241 1.00 91.00 162 GLN A CA 1
ATOM 1279 C C . GLN A 1 162 ? 13.687 5.254 -9.645 1.00 91.00 162 GLN A C 1
ATOM 1281 O O . GLN A 1 162 ? 13.343 6.047 -10.517 1.00 91.00 162 GLN A O 1
ATOM 1286 N N . GLY A 1 163 ? 13.703 3.931 -9.844 1.00 91.50 163 GLY A N 1
ATOM 1287 C CA . GLY A 1 163 ? 13.227 3.296 -11.076 1.00 91.50 163 GLY A CA 1
ATOM 1288 C C . GLY A 1 163 ? 11.760 3.619 -11.378 1.00 91.50 163 GLY A C 1
ATOM 1289 O O . GLY A 1 163 ? 11.451 4.054 -12.485 1.00 91.50 163 GLY A O 1
ATOM 1290 N N . VAL A 1 164 ? 10.872 3.502 -10.382 1.00 94.00 164 VAL A N 1
ATOM 1291 C CA . VAL A 1 164 ? 9.454 3.902 -10.499 1.00 94.00 164 VAL A CA 1
ATOM 1292 C C . VAL A 1 164 ? 9.332 5.359 -10.955 1.00 94.00 164 VAL A C 1
ATOM 1294 O O . VAL A 1 164 ? 8.631 5.636 -11.925 1.00 94.00 164 VAL A O 1
ATOM 1297 N N . LYS A 1 165 ? 10.049 6.286 -10.305 1.00 91.19 165 LYS A N 1
ATOM 1298 C CA . LYS A 1 165 ? 10.038 7.714 -10.658 1.00 91.19 165 LYS A CA 1
ATOM 1299 C C . LYS A 1 165 ? 10.499 7.953 -12.098 1.00 91.19 165 LYS A C 1
ATOM 1301 O O . LYS A 1 165 ? 9.810 8.636 -12.844 1.00 91.19 165 LYS A O 1
ATOM 1306 N N . THR A 1 166 ? 11.622 7.360 -12.497 1.00 91.56 166 THR A N 1
ATOM 1307 C CA . THR A 1 166 ? 12.184 7.526 -13.845 1.00 91.56 166 THR A CA 1
ATOM 1308 C C . THR A 1 166 ? 11.261 6.975 -14.934 1.00 91.56 166 THR A C 1
ATOM 1310 O O . THR A 1 166 ? 11.146 7.584 -15.993 1.00 91.56 166 THR A O 1
ATOM 1313 N N . ILE A 1 167 ? 10.572 5.856 -14.687 1.00 93.94 167 ILE A N 1
ATOM 1314 C CA . ILE A 1 167 ? 9.600 5.309 -15.646 1.00 93.94 167 ILE A CA 1
ATOM 1315 C C . ILE A 1 167 ? 8.388 6.230 -15.772 1.00 93.94 167 ILE A C 1
ATOM 1317 O O . ILE A 1 167 ? 7.954 6.485 -16.890 1.00 93.94 167 ILE A O 1
ATOM 1321 N N . LEU A 1 168 ? 7.868 6.755 -14.659 1.00 92.12 168 LEU A N 1
ATOM 1322 C CA . LEU A 1 168 ? 6.759 7.713 -14.682 1.00 92.12 168 LEU A CA 1
ATOM 1323 C C . LEU A 1 168 ? 7.133 8.967 -15.486 1.00 92.12 168 LEU A C 1
ATOM 1325 O O . LEU A 1 168 ? 6.437 9.293 -16.440 1.00 92.12 168 LEU A O 1
ATOM 1329 N N . GLU A 1 169 ? 8.290 9.573 -15.206 1.00 90.88 169 GLU A N 1
ATOM 1330 C CA . GLU A 1 169 ? 8.801 10.735 -15.953 1.00 90.88 169 GLU A CA 1
ATOM 1331 C C . GLU A 1 169 ? 8.979 10.431 -17.453 1.00 90.88 169 GLU A C 1
ATOM 1333 O O . GLU A 1 169 ? 8.667 11.261 -18.310 1.00 90.88 169 GLU A O 1
ATOM 1338 N N . PHE A 1 170 ? 9.453 9.228 -17.797 1.00 92.69 170 PHE A N 1
ATOM 1339 C CA . PHE A 1 170 ? 9.574 8.799 -19.189 1.00 92.69 170 PHE A CA 1
ATOM 1340 C C . PHE A 1 170 ? 8.205 8.635 -19.860 1.00 92.69 170 PHE A C 1
ATOM 1342 O O . PHE A 1 170 ? 8.021 9.074 -20.997 1.00 92.69 170 PHE A O 1
ATOM 1349 N N . MET A 1 171 ? 7.240 8.015 -19.178 1.00 92.94 171 MET A N 1
ATOM 1350 C CA . MET A 1 171 ? 5.870 7.887 -19.677 1.00 92.94 171 MET A CA 1
ATOM 1351 C C . MET A 1 171 ? 5.234 9.264 -19.889 1.00 92.94 171 MET A C 1
ATOM 1353 O O . MET A 1 171 ? 4.574 9.463 -20.905 1.00 92.94 171 MET A O 1
ATOM 1357 N N . ASP A 1 172 ? 5.492 10.226 -19.002 1.00 89.19 172 ASP A N 1
ATOM 1358 C CA . ASP A 1 172 ? 4.984 11.598 -19.101 1.00 89.19 172 ASP A CA 1
ATOM 1359 C C . ASP A 1 172 ? 5.556 12.320 -20.320 1.00 89.19 172 ASP A C 1
ATOM 1361 O O . ASP A 1 172 ? 4.807 12.835 -21.156 1.00 89.19 172 ASP A O 1
ATOM 1365 N N . ALA A 1 173 ? 6.881 12.274 -20.485 1.00 91.94 173 ALA A N 1
ATOM 1366 C CA . ALA A 1 173 ? 7.570 12.873 -21.625 1.00 91.94 173 ALA A CA 1
ATOM 1367 C C . ALA A 1 173 ? 7.086 12.310 -22.975 1.00 91.94 173 ALA A C 1
ATOM 1369 O O . ALA A 1 173 ? 7.051 13.033 -23.972 1.00 91.94 173 ALA A O 1
ATOM 1370 N N . ASN A 1 174 ? 6.681 11.036 -23.001 1.00 92.81 174 ASN A N 1
ATOM 1371 C CA . ASN A 1 174 ? 6.201 10.345 -24.200 1.00 92.81 174 ASN A CA 1
ATOM 1372 C C . ASN A 1 174 ? 4.667 10.253 -24.297 1.00 92.81 174 ASN A C 1
ATOM 1374 O O . ASN A 1 174 ? 4.156 9.665 -25.248 1.00 92.81 174 ASN A O 1
ATOM 1378 N N . ARG A 1 175 ? 3.923 10.854 -23.355 1.00 91.06 175 ARG A N 1
ATOM 1379 C CA . ARG A 1 175 ? 2.447 10.829 -23.294 1.00 91.06 175 ARG A CA 1
ATOM 1380 C C . ARG A 1 175 ? 1.861 9.412 -23.302 1.00 91.06 175 ARG A C 1
ATOM 1382 O O . ARG A 1 175 ? 0.837 9.144 -23.930 1.00 91.06 175 ARG A O 1
ATOM 1389 N N . TYR A 1 176 ? 2.524 8.489 -22.616 1.00 92.38 176 TYR A N 1
ATOM 1390 C CA . TYR A 1 176 ? 2.020 7.138 -22.414 1.00 92.38 176 TYR A CA 1
ATOM 1391 C C . TYR A 1 176 ? 1.055 7.112 -21.236 1.00 92.38 176 TYR A C 1
ATOM 1393 O O . TYR A 1 176 ? 1.390 7.499 -20.117 1.00 92.38 176 TYR A O 1
ATOM 1401 N N . HIS A 1 177 ? -0.152 6.617 -21.492 1.00 89.88 177 HIS A N 1
ATOM 1402 C CA . HIS A 1 177 ? -1.215 6.523 -20.503 1.00 89.88 177 HIS A CA 1
ATOM 1403 C C . HIS A 1 177 ? -1.445 5.067 -20.099 1.00 89.88 177 HIS A C 1
ATOM 1405 O O . HIS A 1 177 ? -1.395 4.162 -20.930 1.00 89.88 177 HIS A O 1
ATOM 1411 N N . SER A 1 178 ? -1.700 4.850 -18.812 1.00 93.06 178 SER A N 1
ATOM 1412 C CA . SER A 1 178 ? -2.185 3.582 -18.273 1.00 93.06 178 SER A CA 1
ATOM 1413 C C . SER A 1 178 ? -2.958 3.826 -16.981 1.00 93.06 178 SER A C 1
ATOM 1415 O O . SER A 1 178 ? -2.762 4.851 -16.312 1.00 93.06 178 SER A O 1
ATOM 1417 N N . ASP A 1 179 ? -3.810 2.877 -16.608 1.00 93.00 179 ASP A N 1
ATOM 1418 C CA . ASP A 1 179 ? -4.558 2.929 -15.351 1.00 93.00 179 ASP A CA 1
ATOM 1419 C C . ASP A 1 179 ? -3.600 2.938 -14.155 1.00 93.00 179 ASP A C 1
ATOM 1421 O O . ASP A 1 179 ? -3.726 3.777 -13.261 1.00 93.00 179 ASP A O 1
ATOM 1425 N N . LEU A 1 180 ? -2.551 2.103 -14.196 1.00 93.50 180 LEU A N 1
ATOM 1426 C CA . LEU A 1 180 ? -1.522 2.076 -13.156 1.00 93.50 180 LEU A CA 1
ATOM 1427 C C . LEU A 1 180 ? -0.813 3.428 -13.027 1.00 93.50 180 LEU A C 1
ATOM 1429 O O . LEU A 1 180 ? -0.671 3.937 -11.917 1.00 93.50 180 LEU A O 1
ATOM 1433 N N . ARG A 1 181 ? -0.404 4.047 -14.144 1.00 92.00 181 ARG A N 1
ATOM 1434 C CA . ARG A 1 181 ? 0.206 5.386 -14.120 1.00 92.00 181 ARG A CA 1
ATOM 1435 C C . ARG A 1 181 ? -0.740 6.393 -13.468 1.00 92.00 181 ARG A C 1
ATOM 1437 O O . ARG A 1 181 ? -0.309 7.156 -12.613 1.00 92.00 181 ARG A O 1
ATOM 1444 N N . SER A 1 182 ? -2.019 6.367 -13.835 1.00 89.56 182 SER A N 1
ATOM 1445 C CA . SER A 1 182 ? -3.038 7.307 -13.344 1.00 89.56 182 SER A CA 1
ATOM 1446 C C . SER A 1 182 ? -3.338 7.158 -11.846 1.00 89.56 182 SER A C 1
ATOM 1448 O O . SER A 1 182 ? -3.823 8.093 -11.205 1.00 89.56 182 SER A O 1
ATOM 1450 N N . LEU A 1 183 ? -3.047 5.990 -11.263 1.00 89.12 183 LEU A N 1
ATOM 1451 C CA . LEU A 1 183 ? -3.098 5.772 -9.816 1.00 89.12 183 LEU A CA 1
ATOM 1452 C C . LEU A 1 183 ? -1.879 6.349 -9.087 1.00 89.12 183 LEU A C 1
ATOM 1454 O O . LEU A 1 183 ? -2.018 6.778 -7.941 1.00 89.12 183 LEU A O 1
ATOM 1458 N N . LEU A 1 184 ? -0.702 6.354 -9.718 1.00 88.56 184 LEU A N 1
ATOM 1459 C CA . LEU A 1 184 ? 0.555 6.806 -9.108 1.00 88.56 184 LEU A CA 1
ATOM 1460 C C . LEU A 1 184 ? 0.796 8.305 -9.291 1.00 88.56 184 LEU A C 1
ATOM 1462 O O . LEU A 1 184 ? 1.285 8.960 -8.377 1.00 88.56 184 LEU A O 1
ATOM 1466 N N . VAL A 1 185 ? 0.413 8.849 -10.442 1.00 81.62 185 VAL A N 1
ATOM 1467 C CA . VAL A 1 185 ? 0.566 10.261 -10.788 1.00 81.62 185 VAL A CA 1
ATOM 1468 C C . VAL A 1 185 ? -0.808 10.813 -11.123 1.00 81.62 185 VAL A C 1
ATOM 1470 O O . VAL A 1 185 ? -1.509 10.311 -12.001 1.00 81.62 185 VAL A O 1
ATOM 1473 N N . SER A 1 186 ? -1.212 11.852 -10.397 1.00 64.06 186 SER A N 1
ATOM 1474 C CA . SER A 1 186 ? -2.423 12.590 -10.746 1.00 64.06 186 SER A CA 1
ATOM 1475 C C . SER A 1 186 ? -2.138 13.421 -11.993 1.00 64.06 186 SER A C 1
ATOM 1477 O O . SER A 1 186 ? -1.115 14.088 -12.056 1.00 64.06 186 SER A O 1
ATOM 1479 N N . SER A 1 187 ? -3.018 13.351 -12.995 1.00 50.59 187 SER A N 1
ATOM 1480 C CA . SER A 1 187 ? -2.804 14.033 -14.284 1.00 50.59 187 SER A CA 1
ATOM 1481 C C . SER A 1 187 ? -2.899 15.566 -14.191 1.00 50.59 187 SER A C 1
ATOM 1483 O O . SER A 1 187 ? -2.470 16.243 -15.118 1.00 50.59 187 SER A O 1
ATOM 1485 N N . ASP A 1 188 ? -3.400 16.098 -13.072 1.00 46.53 188 ASP A N 1
ATOM 1486 C CA . ASP A 1 188 ? -3.318 17.515 -12.709 1.00 46.53 188 ASP A CA 1
ATOM 1487 C C . ASP A 1 188 ? -2.052 17.758 -11.879 1.00 46.53 188 ASP A C 1
ATOM 1489 O O . ASP A 1 188 ? -2.066 17.715 -10.646 1.00 46.53 188 ASP A O 1
ATOM 1493 N N . GLU A 1 189 ? -0.929 17.980 -12.559 1.00 44.75 189 GLU A N 1
ATOM 1494 C CA . GLU A 1 189 ? 0.312 18.458 -11.945 1.00 44.75 189 GLU A CA 1
ATOM 1495 C C . GLU A 1 189 ? 0.164 19.925 -11.514 1.00 44.75 189 GLU A C 1
ATOM 1497 O O . GLU A 1 189 ? 0.739 20.836 -12.106 1.00 44.75 189 GLU A O 1
ATOM 1502 N N . LEU A 1 190 ? -0.610 20.177 -10.461 1.00 47.75 190 LEU A N 1
ATOM 1503 C CA . LEU A 1 190 ? -0.405 21.371 -9.651 1.00 47.75 190 LEU A CA 1
ATOM 1504 C C . LEU A 1 190 ? 0.566 20.995 -8.524 1.00 47.75 190 LEU A C 1
ATOM 1506 O O . LEU A 1 190 ? 0.349 19.981 -7.849 1.00 47.75 190 LEU A O 1
ATOM 1510 N N . PRO A 1 191 ? 1.651 21.765 -8.302 1.00 49.50 191 PRO A N 1
ATOM 1511 C CA . PRO A 1 191 ? 2.448 21.663 -7.084 1.00 49.50 191 PRO A CA 1
ATOM 1512 C C . PRO A 1 191 ? 1.533 21.550 -5.858 1.00 49.50 191 PRO A C 1
ATOM 1514 O O . PRO A 1 191 ? 0.475 22.168 -5.831 1.00 49.50 191 PRO A O 1
ATOM 1517 N N . LEU A 1 192 ? 1.919 20.804 -4.817 1.00 51.72 192 LEU A N 1
ATOM 1518 C CA . LEU A 1 192 ? 1.102 20.693 -3.591 1.00 51.72 192 LEU A CA 1
ATOM 1519 C C . LEU A 1 192 ? 0.735 22.063 -2.989 1.00 51.72 192 LEU A C 1
ATOM 1521 O O . LEU A 1 192 ? -0.283 22.177 -2.320 1.00 51.72 192 LEU A O 1
ATOM 1525 N N . THR A 1 193 ? 1.549 23.088 -3.254 1.00 45.50 193 THR A N 1
ATOM 1526 C CA . THR A 1 193 ? 1.303 24.501 -2.930 1.00 45.50 193 THR A CA 1
ATOM 1527 C C . THR A 1 193 ? 0.227 25.181 -3.785 1.00 45.50 193 THR A C 1
ATOM 1529 O O . THR A 1 193 ? -0.393 26.123 -3.306 1.00 45.50 193 THR A O 1
ATOM 1532 N N . ASP A 1 194 ? 0.009 24.722 -5.018 1.00 43.91 194 ASP A N 1
ATOM 1533 C CA . ASP A 1 194 ? -0.951 25.271 -5.988 1.00 43.91 194 ASP A CA 1
ATOM 1534 C C . ASP A 1 194 ? -2.233 24.432 -6.098 1.00 43.91 194 ASP A C 1
ATOM 1536 O O . ASP A 1 194 ? -3.203 24.859 -6.726 1.00 43.91 194 ASP A O 1
ATOM 1540 N N . CYS A 1 195 ? -2.277 23.246 -5.479 1.00 50.72 195 CYS A N 1
ATOM 1541 C CA . CYS A 1 195 ? -3.527 22.526 -5.279 1.00 50.72 195 CYS A CA 1
ATOM 1542 C C . CYS A 1 195 ? -4.364 23.310 -4.261 1.00 50.72 195 CYS A C 1
ATOM 1544 O O . CYS A 1 195 ? -4.239 23.119 -3.051 1.00 50.72 195 CYS A O 1
ATOM 1546 N N . ALA A 1 196 ? -5.210 24.214 -4.765 1.00 50.19 196 ALA A N 1
ATOM 1547 C CA . ALA A 1 196 ? -6.103 25.059 -3.967 1.00 50.19 196 ALA A CA 1
ATOM 1548 C C . ALA A 1 196 ? -6.963 24.253 -2.968 1.00 50.19 196 ALA A C 1
ATOM 1550 O O . ALA A 1 196 ? -7.408 24.789 -1.956 1.00 50.19 196 ALA A O 1
ATOM 1551 N N . ASP A 1 197 ? -7.126 22.953 -3.227 1.00 53.47 197 ASP A N 1
ATOM 1552 C CA . ASP A 1 197 ? -7.919 22.007 -2.452 1.00 53.47 197 ASP A CA 1
ATOM 1553 C C . ASP A 1 197 ? -7.123 21.219 -1.393 1.00 53.47 197 ASP A C 1
ATOM 1555 O O . ASP A 1 197 ? -7.664 20.281 -0.817 1.00 53.47 197 ASP A O 1
ATOM 1559 N N . LEU A 1 198 ? -5.851 21.521 -1.106 1.00 62.78 198 LEU A N 1
ATOM 1560 C CA . LEU A 1 198 ? -5.118 20.874 -0.005 1.00 62.78 198 LEU A CA 1
ATOM 1561 C C . LEU A 1 198 ? -4.349 21.892 0.838 1.00 62.78 198 LEU A C 1
ATOM 1563 O O . LEU A 1 198 ? -3.231 22.288 0.524 1.00 62.78 198 LEU A O 1
ATOM 1567 N N . THR A 1 199 ? -4.922 22.277 1.980 1.00 65.88 199 THR A N 1
ATOM 1568 C CA . THR A 1 199 ? -4.230 23.121 2.963 1.00 65.88 199 THR A CA 1
ATOM 1569 C C . THR A 1 199 ? -3.385 22.258 3.902 1.00 65.88 199 THR A C 1
ATOM 1571 O O . THR A 1 199 ? -3.890 21.689 4.871 1.00 65.88 199 THR A O 1
ATOM 1574 N N . LEU A 1 200 ? -2.085 22.144 3.621 1.00 71.19 200 LEU A N 1
ATOM 1575 C CA . LEU A 1 200 ? -1.148 21.434 4.498 1.00 71.19 200 LEU A CA 1
ATOM 1576 C C . LEU A 1 200 ? -0.717 22.315 5.692 1.00 71.19 200 LEU A C 1
ATOM 1578 O O . LEU A 1 200 ? -0.514 23.516 5.519 1.00 71.19 200 LEU A O 1
ATOM 1582 N N . PRO A 1 201 ? -0.531 21.748 6.903 1.00 79.56 201 PRO A N 1
ATOM 1583 C CA . PRO A 1 201 ? -0.038 22.508 8.056 1.00 79.56 201 PRO A CA 1
ATOM 1584 C C . PRO A 1 201 ? 1.408 23.001 7.871 1.00 79.56 201 PRO A C 1
ATOM 1586 O O . PRO A 1 201 ? 2.227 22.268 7.323 1.00 79.56 201 PRO A O 1
ATOM 1589 N N . ASP A 1 202 ? 1.768 24.148 8.467 1.00 80.06 202 ASP A N 1
ATOM 1590 C CA . ASP A 1 202 ? 3.139 24.713 8.440 1.00 80.06 202 ASP A CA 1
ATOM 1591 C C . ASP A 1 202 ? 4.222 23.744 8.944 1.00 80.06 202 ASP A C 1
ATOM 1593 O O . ASP A 1 202 ? 5.364 23.738 8.482 1.00 80.06 202 ASP A O 1
ATOM 1597 N N . ARG A 1 203 ? 3.880 22.928 9.949 1.00 88.00 203 ARG A N 1
ATOM 1598 C CA . ARG A 1 203 ? 4.751 21.893 10.526 1.00 88.00 203 ARG A CA 1
ATOM 1599 C C . ARG A 1 203 ? 4.053 20.538 10.438 1.00 88.00 203 ARG A C 1
ATOM 1601 O O . ARG A 1 203 ? 3.558 20.037 11.454 1.00 88.00 203 ARG A O 1
ATOM 1608 N N . PRO A 1 204 ? 4.004 19.929 9.244 1.00 90.94 204 PRO A N 1
ATOM 1609 C CA . PRO A 1 204 ? 3.122 18.802 8.977 1.00 90.94 204 PRO A CA 1
ATOM 1610 C C . PRO A 1 204 ? 3.492 17.575 9.823 1.00 90.94 204 PRO A C 1
ATOM 1612 O O . PRO A 1 204 ? 2.632 17.003 10.489 1.00 90.94 204 PRO A O 1
ATOM 1615 N N . LEU A 1 205 ? 4.775 17.219 9.922 1.00 92.31 205 LEU A N 1
ATOM 1616 C CA . LEU A 1 205 ? 5.204 16.083 10.750 1.00 92.31 205 LEU A CA 1
ATOM 1617 C C . LEU A 1 205 ? 4.936 16.285 12.250 1.00 92.31 205 LEU A C 1
ATOM 1619 O O . LEU A 1 205 ? 4.575 15.334 12.940 1.00 92.31 205 LEU A O 1
ATOM 1623 N N . VAL A 1 206 ? 5.063 17.518 12.758 1.00 92.94 206 VAL A N 1
ATOM 1624 C CA . VAL A 1 206 ? 4.726 17.834 14.158 1.00 92.94 206 VAL A CA 1
ATOM 1625 C C . VAL A 1 206 ? 3.230 17.635 14.382 1.00 92.94 206 VAL A C 1
ATOM 1627 O O . VAL A 1 206 ? 2.838 16.944 15.321 1.00 92.94 206 VAL A O 1
ATOM 1630 N N . LYS A 1 207 ? 2.398 18.157 13.472 1.00 93.25 207 LYS A N 1
ATOM 1631 C CA . LYS A 1 207 ? 0.944 18.018 13.555 1.00 93.25 207 LYS A CA 1
ATOM 1632 C C . LYS A 1 207 ? 0.492 16.559 13.470 1.00 93.25 207 LYS A C 1
ATOM 1634 O O . LYS A 1 207 ? -0.348 16.129 14.259 1.00 93.25 207 LYS A O 1
ATOM 1639 N N . ALA A 1 208 ? 1.071 15.780 12.558 1.00 95.19 208 ALA A N 1
ATOM 1640 C CA . ALA A 1 208 ? 0.792 14.351 12.433 1.00 95.19 208 ALA A CA 1
ATOM 1641 C C . ALA A 1 208 ? 1.157 13.605 13.725 1.00 95.19 208 ALA A C 1
ATOM 1643 O O . ALA A 1 208 ? 0.393 12.763 14.199 1.00 95.19 208 ALA A O 1
ATOM 1644 N N . ASN A 1 209 ? 2.284 13.963 14.349 1.00 95.12 209 ASN A N 1
ATOM 1645 C CA . ASN A 1 209 ? 2.699 13.361 15.609 1.00 95.12 209 ASN A CA 1
ATOM 1646 C C . ASN A 1 209 ? 1.742 13.676 16.773 1.00 95.12 209 ASN A C 1
ATOM 1648 O O . ASN A 1 209 ? 1.467 12.800 17.596 1.00 95.12 209 ASN A O 1
ATOM 1652 N N . GLU A 1 210 ? 1.202 14.896 16.843 1.00 94.94 210 GLU A N 1
ATOM 1653 C CA . GLU A 1 210 ? 0.178 15.275 17.830 1.00 94.94 210 GLU A CA 1
ATOM 1654 C C . GLU A 1 210 ? -1.102 14.443 17.674 1.00 94.94 210 GLU A C 1
ATOM 1656 O O . GLU A 1 210 ? -1.658 13.960 18.669 1.00 94.94 210 GLU A O 1
ATOM 1661 N N . VAL A 1 211 ? -1.551 14.243 16.429 1.00 96.06 211 VAL A N 1
ATOM 1662 C CA . VAL A 1 211 ? -2.724 13.416 16.107 1.00 96.06 211 VAL A CA 1
ATOM 1663 C C . VAL A 1 211 ? -2.488 11.971 16.543 1.00 96.06 211 VAL A C 1
ATOM 1665 O O . VAL A 1 211 ? -3.271 11.433 17.328 1.00 96.06 211 VAL A O 1
ATOM 1668 N N . LEU A 1 212 ? -1.375 11.362 16.121 1.00 96.62 212 LEU A N 1
ATOM 1669 C CA . LEU A 1 212 ? -1.030 9.982 16.481 1.00 96.62 212 LEU A CA 1
ATOM 1670 C C . LEU A 1 212 ? -0.886 9.805 17.999 1.00 96.62 212 LEU A C 1
ATOM 1672 O O . LEU A 1 212 ? -1.399 8.839 18.563 1.00 96.62 212 LEU A O 1
ATOM 1676 N N . SER A 1 213 ? -0.262 10.768 18.683 1.00 95.38 213 SER A N 1
ATOM 1677 C CA . SER A 1 213 ? -0.129 10.768 20.145 1.00 95.38 213 SER A CA 1
ATOM 1678 C C . SER A 1 213 ? -1.485 10.835 20.849 1.00 95.38 213 SER A C 1
ATOM 1680 O O . SER A 1 213 ? -1.699 10.165 21.861 1.00 95.38 213 SER A O 1
ATOM 1682 N N . THR A 1 214 ? -2.415 11.636 20.324 1.00 94.75 214 THR A N 1
ATOM 1683 C CA . THR A 1 214 ? -3.781 11.751 20.854 1.00 94.75 214 THR A CA 1
ATOM 1684 C C . THR A 1 214 ? -4.544 10.442 20.685 1.00 94.75 214 THR A C 1
ATOM 1686 O O . THR A 1 214 ? -5.146 9.958 21.646 1.00 94.75 214 THR A O 1
ATOM 1689 N N . ILE A 1 215 ? -4.461 9.833 19.500 1.00 94.12 215 ILE A N 1
ATOM 1690 C CA . ILE A 1 215 ? -5.076 8.535 19.215 1.00 94.12 215 ILE A CA 1
ATOM 1691 C C . ILE A 1 215 ? -4.509 7.467 20.150 1.00 94.12 215 ILE A C 1
ATOM 1693 O O . ILE A 1 215 ? -5.271 6.816 20.857 1.00 94.12 215 ILE A O 1
ATOM 1697 N N . LEU A 1 216 ? -3.184 7.342 20.255 1.00 93.31 216 LEU A N 1
ATOM 1698 C CA . LEU A 1 216 ? -2.541 6.363 21.137 1.00 93.31 216 LEU A CA 1
ATOM 1699 C C . LEU A 1 216 ? -2.971 6.505 22.600 1.00 93.31 216 LEU A C 1
ATOM 1701 O O . LEU A 1 216 ? -3.268 5.497 23.241 1.00 93.31 216 LEU A O 1
ATOM 1705 N N . LYS A 1 217 ? -3.061 7.734 23.125 1.00 92.81 217 LYS A N 1
ATOM 1706 C CA . LYS A 1 217 ? -3.570 7.986 24.485 1.00 92.81 217 LYS A CA 1
ATOM 1707 C C . LYS A 1 217 ? -5.009 7.499 24.650 1.00 92.81 217 LYS A C 1
ATOM 1709 O O . LYS A 1 217 ? -5.327 6.862 25.647 1.00 92.81 217 LYS A O 1
ATOM 1714 N N . ARG A 1 218 ? -5.881 7.754 23.671 1.00 89.81 218 ARG A N 1
ATOM 1715 C CA . ARG A 1 218 ? -7.283 7.302 23.703 1.00 89.81 218 ARG A CA 1
ATOM 1716 C C . ARG A 1 218 ? -7.412 5.782 23.568 1.00 89.81 218 ARG A C 1
ATOM 1718 O O . ARG A 1 218 ? -8.253 5.182 24.234 1.00 89.81 218 ARG A O 1
ATOM 1725 N N . LEU A 1 219 ? -6.535 5.146 22.793 1.00 85.44 219 LEU A N 1
ATOM 1726 C CA . LEU A 1 219 ? -6.495 3.690 22.640 1.00 85.44 219 LEU A CA 1
ATOM 1727 C C . LEU A 1 219 ? -6.053 2.950 23.915 1.00 85.44 219 LEU A C 1
ATOM 1729 O O . LEU A 1 219 ? -6.352 1.765 24.052 1.00 85.44 219 LEU A O 1
ATOM 1733 N N . GLN A 1 220 ? -5.380 3.613 24.865 1.00 84.38 220 GLN A N 1
ATOM 1734 C CA . GLN A 1 220 ? -5.034 3.004 26.161 1.00 84.38 220 GLN A CA 1
ATOM 1735 C C . GLN A 1 220 ? -6.279 2.632 26.971 1.00 84.38 220 GLN A C 1
ATOM 1737 O O . GLN A 1 220 ? -6.305 1.584 27.609 1.00 84.38 220 GLN A O 1
ATOM 1742 N N . SER A 1 221 ? -7.323 3.461 26.907 1.00 78.81 221 SER A N 1
ATOM 1743 C CA . SER A 1 221 ? -8.606 3.219 27.577 1.00 78.81 221 SER A CA 1
ATOM 1744 C C . SER A 1 221 ? -9.547 2.290 26.801 1.00 78.81 221 SER A C 1
ATOM 1746 O O . SER A 1 221 ? -10.679 2.080 27.228 1.00 78.81 221 SER A O 1
ATOM 1748 N N . PHE A 1 222 ? -9.111 1.750 25.660 1.00 77.06 222 PHE A N 1
ATOM 1749 C CA . PHE A 1 222 ? -9.980 1.090 24.692 1.00 77.06 222 PHE A CA 1
ATOM 1750 C C . PHE A 1 222 ? -9.569 -0.361 24.407 1.00 77.06 222 PHE A C 1
ATOM 1752 O O . PHE A 1 222 ? -8.379 -0.691 24.305 1.00 77.06 222 PHE A O 1
ATOM 1759 N N . GLN A 1 223 ? -10.563 -1.242 24.268 1.00 79.62 223 GLN A N 1
ATOM 1760 C CA . GLN A 1 223 ? -10.360 -2.661 23.970 1.00 79.62 223 GLN A CA 1
ATOM 1761 C C . GLN A 1 223 ? -10.237 -2.865 22.456 1.00 79.62 223 GLN A C 1
ATOM 1763 O O . GLN A 1 223 ? -11.208 -3.146 21.766 1.00 79.62 223 GLN A O 1
ATOM 1768 N N . VAL A 1 224 ? -9.017 -2.703 21.952 1.00 84.19 224 VAL A N 1
ATOM 1769 C CA . VAL A 1 224 ? -8.599 -3.096 20.596 1.00 84.19 224 VAL A CA 1
ATOM 1770 C C . VAL A 1 224 ? -7.473 -4.109 20.685 1.00 84.19 224 VAL A C 1
ATOM 1772 O O . VAL A 1 224 ? -6.765 -4.173 21.703 1.00 84.19 224 VAL A O 1
ATOM 1775 N N . ASP A 1 225 ? -7.307 -4.870 19.609 1.00 87.56 225 ASP A N 1
ATOM 1776 C CA . ASP A 1 225 ? -6.287 -5.896 19.503 1.00 87.56 225 ASP A CA 1
ATOM 1777 C C . ASP A 1 225 ? -4.862 -5.325 19.660 1.00 87.56 225 ASP A C 1
ATOM 1779 O O . ASP A 1 225 ? -4.568 -4.153 19.389 1.00 87.56 225 ASP A O 1
ATOM 1783 N N . ALA A 1 226 ? -3.968 -6.163 20.187 1.00 89.31 226 ALA A N 1
ATOM 1784 C CA . ALA A 1 226 ? -2.593 -5.771 20.485 1.00 89.31 226 ALA A CA 1
ATOM 1785 C C . ALA A 1 226 ? -1.786 -5.463 19.215 1.00 89.31 226 ALA A C 1
ATOM 1787 O O . ALA A 1 226 ? -0.864 -4.647 19.267 1.00 89.31 226 ALA A O 1
ATOM 1788 N N . GLU A 1 227 ? -2.141 -6.091 18.090 1.00 89.88 227 GLU A N 1
ATOM 1789 C CA . GLU A 1 227 ? -1.515 -5.854 16.793 1.00 89.88 227 GLU A CA 1
ATOM 1790 C C . GLU A 1 227 ? -1.751 -4.409 16.349 1.00 89.88 227 GLU A C 1
ATOM 1792 O O . GLU A 1 227 ? -0.785 -3.678 16.155 1.00 89.88 227 GLU A O 1
ATOM 1797 N N . PHE A 1 228 ? -2.998 -3.944 16.324 1.00 89.69 228 PHE A N 1
ATOM 1798 C CA . PHE A 1 228 ? -3.341 -2.567 15.985 1.00 89.69 228 PHE A CA 1
ATOM 1799 C C . PHE A 1 228 ? -2.662 -1.543 16.910 1.00 89.69 228 PHE A C 1
ATOM 1801 O O . PHE A 1 228 ? -2.076 -0.567 16.435 1.00 89.69 228 PHE A O 1
ATOM 1808 N N . LYS A 1 229 ? -2.665 -1.773 18.233 1.00 91.50 229 LYS A N 1
ATOM 1809 C CA . LYS A 1 229 ? -1.959 -0.901 19.199 1.00 91.50 229 LYS A CA 1
ATOM 1810 C C . LYS A 1 229 ? -0.464 -0.798 18.898 1.00 91.50 229 LYS A C 1
ATOM 1812 O O . LYS A 1 229 ? 0.104 0.294 18.970 1.00 91.50 229 LYS A O 1
ATOM 1817 N N . ARG A 1 230 ? 0.175 -1.924 18.571 1.00 93.00 230 ARG A N 1
ATOM 1818 C CA . ARG A 1 230 ? 1.588 -1.977 18.185 1.00 93.00 230 ARG A CA 1
ATOM 1819 C C . ARG A 1 230 ? 1.822 -1.212 16.882 1.00 93.00 230 ARG A C 1
ATOM 1821 O O . ARG A 1 230 ? 2.694 -0.351 16.865 1.00 93.00 230 ARG A O 1
ATOM 1828 N N . SER A 1 231 ? 1.010 -1.448 15.855 1.00 93.06 231 SER A N 1
ATOM 1829 C CA . SER A 1 231 ? 1.119 -0.796 14.543 1.00 93.06 231 SER A CA 1
ATOM 1830 C C . SER A 1 231 ? 0.968 0.724 14.637 1.00 93.06 231 SER A C 1
ATOM 1832 O O . SER A 1 231 ? 1.776 1.468 14.086 1.00 93.06 231 SER A O 1
ATOM 1834 N N . MET A 1 232 ? 0.006 1.213 15.426 1.00 94.69 232 MET A N 1
ATOM 1835 C CA . MET A 1 232 ? -0.151 2.649 15.690 1.00 94.69 232 MET A CA 1
ATOM 1836 C C . MET A 1 232 ? 1.058 3.247 16.423 1.00 94.69 232 MET A C 1
ATOM 1838 O O . MET A 1 232 ? 1.465 4.377 16.142 1.00 94.69 232 MET A O 1
ATOM 1842 N N . LYS A 1 233 ? 1.657 2.497 17.358 1.00 94.69 233 LYS A N 1
ATOM 1843 C CA . LYS A 1 233 ? 2.864 2.924 18.077 1.00 94.69 233 LYS A CA 1
ATOM 1844 C C . LYS A 1 233 ? 4.080 2.970 17.153 1.00 94.69 233 LYS A C 1
ATOM 1846 O O . LYS A 1 233 ? 4.844 3.928 17.220 1.00 94.69 233 LYS A O 1
ATOM 1851 N N . GLU A 1 234 ? 4.254 1.970 16.293 1.00 94.94 234 GLU A N 1
ATOM 1852 C CA . GLU A 1 234 ? 5.323 1.929 15.288 1.00 94.94 234 GLU A CA 1
ATOM 1853 C C . GLU A 1 234 ? 5.211 3.119 14.318 1.00 94.94 234 GLU A C 1
ATOM 1855 O O . GLU A 1 234 ? 6.196 3.833 14.120 1.00 94.94 234 GLU A O 1
ATOM 1860 N N . LEU A 1 235 ? 4.002 3.421 13.829 1.00 96.19 235 LEU A N 1
ATOM 1861 C CA . LEU A 1 235 ? 3.740 4.591 12.985 1.00 96.19 235 LEU A CA 1
ATOM 1862 C C . LEU A 1 235 ? 4.053 5.916 13.706 1.00 96.19 235 LEU A C 1
ATOM 1864 O O . LEU A 1 235 ? 4.736 6.778 13.155 1.00 96.19 235 LEU A O 1
ATOM 1868 N N . SER A 1 236 ? 3.620 6.072 14.961 1.00 95.94 236 SER A N 1
ATOM 1869 C CA . SER A 1 236 ? 3.917 7.268 15.768 1.00 95.94 236 SER A CA 1
ATOM 1870 C C . SER A 1 236 ? 5.413 7.450 16.031 1.00 95.94 236 SER A C 1
ATOM 1872 O O . SER A 1 236 ? 5.925 8.563 15.901 1.00 95.94 236 SER A O 1
ATOM 1874 N N . ASN A 1 237 ? 6.133 6.369 16.341 1.00 95.50 237 ASN A N 1
ATOM 1875 C CA . ASN A 1 237 ? 7.582 6.399 16.537 1.00 95.50 237 ASN A CA 1
ATOM 1876 C C . ASN A 1 237 ? 8.315 6.805 15.255 1.00 95.50 237 ASN A C 1
ATOM 1878 O O . ASN A 1 237 ? 9.285 7.566 15.316 1.00 95.50 237 ASN A O 1
ATOM 1882 N N . TYR A 1 238 ? 7.851 6.316 14.104 1.00 95.44 238 TYR A N 1
ATOM 1883 C CA . TYR A 1 238 ? 8.391 6.695 12.806 1.00 95.44 238 TYR A CA 1
ATOM 1884 C C . TYR A 1 238 ? 8.211 8.198 12.547 1.00 95.44 238 TYR A C 1
ATOM 1886 O O . TYR A 1 238 ? 9.201 8.896 12.317 1.00 95.44 238 TYR A O 1
ATOM 1894 N N . VAL A 1 239 ? 6.984 8.720 12.679 1.00 95.56 239 VAL A N 1
ATOM 1895 C CA . VAL A 1 239 ? 6.695 10.152 12.474 1.00 95.56 239 VAL A CA 1
ATOM 1896 C C . VAL A 1 239 ? 7.473 11.023 13.461 1.00 95.56 239 VAL A C 1
ATOM 1898 O O . VAL A 1 239 ? 8.074 12.014 13.055 1.00 95.56 239 VAL A O 1
ATOM 1901 N N . SER A 1 240 ? 7.539 10.629 14.738 1.00 94.50 240 SER A N 1
ATOM 1902 C CA . SER A 1 240 ? 8.353 11.312 15.754 1.00 94.50 240 SER A CA 1
ATOM 1903 C C . SER A 1 240 ? 9.828 11.373 15.358 1.00 94.50 240 SER A C 1
ATOM 1905 O O . SER A 1 240 ? 10.453 12.428 15.435 1.00 94.50 240 SER A O 1
ATOM 1907 N N . SER A 1 241 ? 10.388 10.247 14.911 1.00 93.00 241 SER A N 1
ATOM 1908 C CA . SER A 1 241 ? 11.791 10.165 14.502 1.00 93.00 241 SER A CA 1
ATOM 1909 C C . SER A 1 241 ? 12.076 11.050 13.293 1.00 93.00 241 SER A C 1
ATOM 1911 O O . SER A 1 241 ? 13.115 11.702 13.250 1.00 93.00 241 SER A O 1
ATOM 1913 N N . LEU A 1 242 ? 11.157 11.097 12.326 1.00 91.62 242 LEU A N 1
ATOM 1914 C CA . LEU A 1 242 ? 11.299 11.935 11.141 1.00 91.62 242 LEU A CA 1
ATOM 1915 C C . LEU A 1 242 ? 11.145 13.425 11.473 1.00 91.62 242 LEU A C 1
ATOM 1917 O O . LEU A 1 242 ? 11.923 14.231 10.977 1.00 91.62 242 LEU A O 1
ATOM 1921 N N . ALA A 1 243 ? 10.216 13.789 12.362 1.00 89.81 243 ALA A N 1
ATOM 1922 C CA . ALA A 1 243 ? 10.008 15.170 12.806 1.00 89.81 243 ALA A CA 1
ATOM 1923 C C . ALA A 1 243 ? 11.234 15.766 13.522 1.00 89.81 243 ALA A C 1
ATOM 1925 O O . ALA A 1 243 ? 11.449 16.974 13.471 1.00 89.81 243 ALA A O 1
ATOM 1926 N N . MET A 1 244 ? 12.032 14.927 14.193 1.00 87.12 244 MET A N 1
ATOM 1927 C CA . MET A 1 244 ? 13.272 15.344 14.859 1.00 87.12 244 MET A CA 1
ATOM 1928 C C . MET A 1 244 ? 14.469 15.463 13.906 1.00 87.12 244 MET A C 1
ATOM 1930 O O . MET A 1 244 ? 15.491 16.035 14.286 1.00 87.12 244 MET A O 1
ATOM 1934 N N . ARG A 1 245 ? 14.388 14.914 12.686 1.00 82.75 245 ARG A N 1
ATOM 1935 C CA . ARG A 1 245 ? 15.485 14.994 11.715 1.00 82.75 245 ARG A CA 1
ATOM 1936 C C . ARG A 1 245 ? 15.503 16.365 11.052 1.00 82.75 245 ARG A C 1
ATOM 1938 O O . ARG A 1 245 ? 14.475 16.887 10.634 1.00 82.75 245 ARG A O 1
ATOM 1945 N N . GLN A 1 246 ? 16.698 16.921 10.887 1.00 70.88 246 GLN A N 1
ATOM 1946 C CA . GLN A 1 246 ? 16.892 18.091 10.042 1.00 70.88 246 GLN A CA 1
ATOM 1947 C C . GLN A 1 246 ? 16.970 17.626 8.588 1.00 70.88 246 GLN A C 1
ATOM 1949 O O . GLN A 1 246 ? 17.953 17.024 8.173 1.00 70.88 246 GLN A O 1
ATOM 1954 N N . VAL A 1 247 ? 15.898 17.860 7.835 1.00 69.00 247 VAL A N 1
ATOM 1955 C CA . VAL A 1 247 ? 15.743 17.332 6.469 1.00 69.00 247 VAL A CA 1
ATOM 1956 C C . VAL A 1 247 ? 16.222 18.322 5.395 1.00 69.00 247 VAL A C 1
ATOM 1958 O O . VAL A 1 247 ? 16.369 17.964 4.226 1.00 69.00 247 VAL A O 1
ATOM 1961 N N . ALA A 1 248 ? 16.532 19.563 5.785 1.00 66.56 248 ALA A N 1
ATOM 1962 C CA . ALA A 1 248 ? 17.042 20.586 4.878 1.00 66.56 248 ALA A CA 1
ATOM 1963 C C . ALA A 1 248 ? 18.292 20.085 4.128 1.00 66.56 248 ALA A C 1
ATOM 1965 O O . ALA A 1 248 ? 19.254 19.640 4.749 1.00 66.56 248 ALA A O 1
ATOM 1966 N N . ASN A 1 249 ? 18.268 20.179 2.795 1.00 72.75 249 ASN A N 1
ATOM 1967 C CA . ASN A 1 249 ? 19.342 19.756 1.885 1.00 72.75 249 ASN A CA 1
ATOM 1968 C C . ASN A 1 249 ? 19.624 18.241 1.834 1.00 72.75 249 ASN A C 1
ATOM 1970 O O . ASN A 1 249 ? 20.691 17.831 1.381 1.00 72.75 249 ASN A O 1
ATOM 1974 N N . THR A 1 250 ? 18.676 17.396 2.253 1.00 84.00 250 THR A N 1
ATOM 1975 C CA . THR A 1 250 ? 18.802 15.938 2.096 1.00 84.00 250 THR A CA 1
ATOM 1976 C C . THR A 1 250 ? 18.752 15.562 0.606 1.00 84.00 250 THR A C 1
ATOM 1978 O O . THR A 1 250 ? 17.773 15.922 -0.057 1.00 84.00 250 THR A O 1
ATOM 1981 N N . PRO A 1 251 ? 19.742 14.833 0.052 1.00 89.25 251 PRO A N 1
ATOM 1982 C CA . PRO A 1 251 ? 19.694 14.383 -1.341 1.00 89.25 251 PRO A CA 1
ATOM 1983 C C . PRO A 1 251 ? 18.475 13.491 -1.621 1.00 89.25 251 PRO A C 1
ATOM 1985 O O . PRO A 1 251 ? 18.017 12.771 -0.734 1.00 89.25 251 PRO A O 1
ATOM 1988 N N . ALA A 1 252 ? 17.962 13.510 -2.856 1.00 86.44 252 ALA A N 1
ATOM 1989 C CA . ALA A 1 252 ? 16.722 12.818 -3.239 1.00 86.44 252 ALA A CA 1
ATOM 1990 C C . ALA A 1 252 ? 16.717 11.315 -2.888 1.00 86.44 252 ALA A C 1
ATOM 1992 O O . ALA A 1 252 ? 15.720 10.801 -2.388 1.00 86.44 252 ALA A O 1
ATOM 1993 N N . GLU A 1 253 ? 17.850 10.636 -3.065 1.00 87.56 253 GLU A N 1
ATOM 1994 C CA . GLU A 1 253 ? 18.076 9.250 -2.633 1.00 87.56 253 GLU A CA 1
ATOM 1995 C C . GLU A 1 253 ? 17.724 9.031 -1.157 1.00 87.56 253 GLU A C 1
ATOM 1997 O O . GLU A 1 253 ? 16.927 8.152 -0.829 1.00 87.56 253 GLU A O 1
ATOM 2002 N N . TYR A 1 254 ? 18.280 9.852 -0.264 1.00 89.50 254 TYR A N 1
ATOM 2003 C CA . TYR A 1 254 ? 18.070 9.730 1.178 1.00 89.50 254 TYR A CA 1
ATOM 2004 C C . TYR A 1 254 ? 16.640 10.108 1.578 1.00 89.50 254 TYR A C 1
ATOM 2006 O O . TYR A 1 254 ? 16.105 9.575 2.552 1.00 89.50 254 TYR A O 1
ATOM 2014 N N . GLN A 1 255 ? 15.992 10.987 0.807 1.00 90.69 255 GLN A N 1
ATOM 2015 C CA . GLN A 1 255 ? 14.569 11.268 0.983 1.00 90.69 255 GLN A CA 1
ATOM 2016 C C . GLN A 1 255 ? 13.715 10.035 0.663 1.00 90.69 255 GLN A C 1
ATOM 2018 O O . GLN A 1 255 ? 12.818 9.700 1.433 1.00 90.69 255 GLN A O 1
ATOM 2023 N N . LEU A 1 256 ? 14.023 9.314 -0.421 1.00 90.25 256 LEU A N 1
ATOM 2024 C CA . LEU A 1 256 ? 13.361 8.046 -0.728 1.00 90.25 256 LEU A CA 1
ATOM 2025 C C . LEU A 1 256 ? 13.655 7.006 0.359 1.00 90.25 256 LEU A C 1
ATOM 2027 O O . LEU A 1 256 ? 12.724 6.411 0.892 1.00 90.25 256 LEU A O 1
ATOM 2031 N N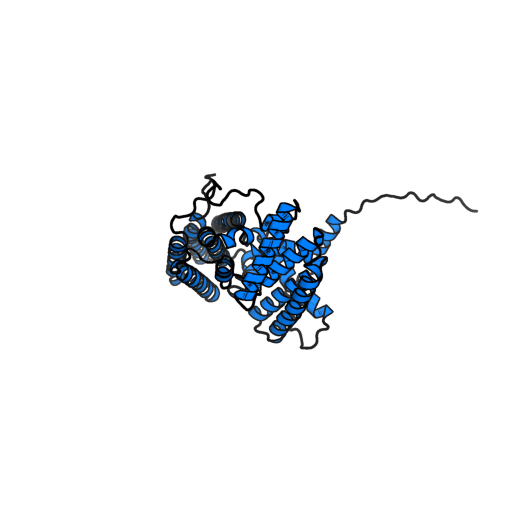 . GLN A 1 257 ? 14.915 6.830 0.770 1.00 93.06 257 GLN A N 1
ATOM 2032 C CA . GLN A 1 257 ? 15.283 5.886 1.836 1.00 93.06 257 GLN A CA 1
ATOM 2033 C C . GLN A 1 257 ? 14.502 6.110 3.138 1.00 93.06 257 GLN A C 1
ATOM 2035 O O . GLN A 1 257 ? 14.191 5.148 3.842 1.00 93.06 257 GLN A O 1
ATOM 2040 N N . ALA A 1 258 ? 14.142 7.354 3.462 1.00 91.44 258 ALA A N 1
ATOM 2041 C CA . ALA A 1 258 ? 13.372 7.668 4.661 1.00 91.44 258 ALA A CA 1
ATOM 2042 C C . ALA A 1 258 ? 11.953 7.065 4.667 1.00 91.44 258 ALA A C 1
ATOM 2044 O O . ALA A 1 258 ? 11.375 6.921 5.744 1.00 91.44 258 ALA A O 1
ATOM 2045 N N . LEU A 1 259 ? 11.400 6.665 3.516 1.00 91.88 259 LEU A N 1
ATOM 2046 C CA . LEU A 1 259 ? 10.121 5.947 3.436 1.00 91.88 259 LEU A CA 1
ATOM 2047 C C . LEU A 1 259 ? 10.245 4.443 3.704 1.00 91.88 259 LEU A C 1
ATOM 2049 O O . LEU A 1 259 ? 9.237 3.788 3.955 1.00 91.88 259 LEU A O 1
ATOM 2053 N N . TYR A 1 260 ? 11.457 3.880 3.682 1.00 94.00 260 TYR A N 1
ATOM 2054 C CA . TYR A 1 260 ? 11.680 2.440 3.841 1.00 94.00 260 TYR A CA 1
ATOM 2055 C C . TYR A 1 260 ? 10.938 1.802 5.037 1.00 94.00 260 TYR A C 1
ATOM 2057 O O . TYR A 1 260 ? 10.352 0.727 4.856 1.00 94.00 260 TYR A O 1
ATOM 2065 N N . PRO A 1 261 ? 10.895 2.420 6.241 1.00 93.69 261 PRO A N 1
ATOM 2066 C CA . PRO A 1 261 ? 10.186 1.843 7.385 1.00 93.69 261 PRO A CA 1
ATOM 2067 C C . PRO A 1 261 ? 8.674 1.700 7.177 1.00 93.69 261 PRO A C 1
ATOM 2069 O O . PRO A 1 261 ? 8.065 0.845 7.809 1.00 93.69 261 PRO A O 1
ATOM 2072 N N . ILE A 1 262 ? 8.086 2.512 6.293 1.00 93.25 262 ILE A N 1
ATOM 2073 C CA . ILE A 1 262 ? 6.649 2.540 5.990 1.00 93.25 262 ILE A CA 1
ATOM 2074 C C . ILE A 1 262 ? 6.348 2.083 4.558 1.00 93.25 262 ILE A C 1
ATOM 2076 O O . ILE A 1 262 ? 5.283 2.366 4.029 1.00 93.25 262 ILE A O 1
ATOM 2080 N N . ARG A 1 263 ? 7.276 1.380 3.899 1.00 92.75 263 ARG A N 1
ATOM 2081 C CA . ARG A 1 263 ? 7.105 0.944 2.502 1.00 92.75 263 ARG A CA 1
ATOM 2082 C C . ARG A 1 263 ? 5.924 -0.001 2.288 1.00 92.75 263 ARG A C 1
ATOM 2084 O O . ARG A 1 263 ? 5.391 -0.073 1.188 1.00 92.75 263 ARG A O 1
ATOM 2091 N N . ASN A 1 264 ? 5.562 -0.764 3.319 1.00 90.06 264 ASN A N 1
ATOM 2092 C CA . ASN A 1 264 ? 4.515 -1.768 3.245 1.00 90.06 264 ASN A CA 1
ATOM 2093 C C . ASN A 1 264 ? 3.887 -2.007 4.623 1.00 90.06 264 ASN A C 1
ATOM 2095 O O . ASN A 1 264 ? 4.529 -2.540 5.529 1.00 90.06 264 ASN A O 1
ATOM 2099 N N . TRP A 1 265 ? 2.611 -1.655 4.759 1.00 89.50 265 TRP A N 1
ATOM 2100 C CA . TRP A 1 265 ? 1.826 -1.860 5.977 1.00 89.50 265 TRP A CA 1
ATOM 2101 C C . TRP A 1 265 ? 1.474 -3.336 6.233 1.00 89.50 265 TRP A C 1
ATOM 2103 O O . TRP A 1 265 ? 1.121 -3.676 7.362 1.00 89.50 265 TRP A O 1
ATOM 2113 N N . MET A 1 266 ? 1.582 -4.229 5.236 1.00 87.62 266 MET A N 1
ATOM 2114 C CA . MET A 1 266 ? 1.192 -5.646 5.362 1.00 87.62 266 MET A CA 1
ATOM 2115 C C . MET A 1 266 ? 1.984 -6.397 6.443 1.00 87.62 266 MET A C 1
ATOM 2117 O O . MET A 1 266 ? 1.518 -7.406 6.959 1.00 87.62 266 MET A O 1
ATOM 2121 N N . TYR A 1 267 ? 3.169 -5.911 6.823 1.00 83.69 267 TYR A N 1
ATOM 2122 C CA . TYR A 1 267 ? 3.945 -6.476 7.935 1.00 83.69 267 TYR A CA 1
ATOM 2123 C C . TYR A 1 267 ? 3.412 -6.073 9.316 1.00 83.69 267 TYR A C 1
ATOM 2125 O O . TYR A 1 267 ? 3.721 -6.718 10.320 1.00 83.69 267 TYR A O 1
ATOM 2133 N N . TRP A 1 268 ? 2.644 -4.988 9.389 1.00 88.31 268 TRP A N 1
ATOM 2134 C CA . TRP A 1 268 ? 2.099 -4.466 10.637 1.00 88.31 268 TRP A CA 1
ATOM 2135 C C . TRP A 1 268 ? 0.724 -5.051 10.936 1.00 88.31 268 TRP A C 1
ATOM 2137 O O . TRP A 1 268 ? 0.460 -5.399 12.084 1.00 88.31 268 TRP A O 1
ATOM 2147 N N . ILE A 1 269 ? -0.125 -5.178 9.912 1.00 89.88 269 ILE A N 1
ATOM 2148 C CA . ILE A 1 269 ? -1.470 -5.759 10.016 1.00 89.88 269 ILE A CA 1
ATOM 2149 C C . ILE A 1 269 ? -1.699 -6.686 8.808 1.00 89.88 269 ILE A C 1
ATOM 2151 O O . ILE A 1 269 ? -2.319 -6.270 7.829 1.00 89.88 269 ILE A O 1
ATOM 2155 N N . PRO A 1 270 ? -1.197 -7.934 8.830 1.00 89.00 270 PRO A N 1
ATOM 2156 C CA . PRO A 1 270 ? -1.328 -8.859 7.700 1.00 89.00 270 PRO A CA 1
ATOM 2157 C C . PRO A 1 270 ? -2.789 -9.089 7.277 1.00 89.00 270 PRO A C 1
ATOM 2159 O O . PRO A 1 270 ? -3.129 -9.048 6.101 1.00 89.00 270 PRO A O 1
ATOM 2162 N N . ASN A 1 271 ? -3.710 -9.196 8.237 1.00 90.50 271 ASN A N 1
ATOM 2163 C CA . ASN A 1 271 ? -5.127 -9.441 7.946 1.00 90.50 271 ASN A CA 1
ATOM 2164 C C . ASN A 1 271 ? -5.920 -8.178 7.553 1.00 90.50 271 ASN A C 1
ATOM 2166 O O . ASN A 1 271 ? -7.150 -8.224 7.518 1.00 90.50 271 ASN A O 1
ATOM 2170 N N . ALA A 1 272 ? -5.274 -7.034 7.286 1.00 92.31 272 ALA A N 1
ATOM 2171 C CA . ALA A 1 272 ? -5.995 -5.770 7.105 1.00 92.31 272 ALA A CA 1
ATOM 2172 C C . ALA A 1 272 ? -6.978 -5.799 5.925 1.00 92.31 272 ALA A C 1
ATOM 2174 O O . ALA A 1 272 ? -8.056 -5.228 6.034 1.00 92.31 272 ALA A O 1
ATOM 2175 N N . PHE A 1 273 ? -6.648 -6.484 4.825 1.00 93.06 273 PHE A N 1
ATOM 2176 C CA . PHE A 1 273 ? -7.564 -6.624 3.686 1.00 93.06 273 PHE A CA 1
ATOM 2177 C C . PHE A 1 273 ? -8.832 -7.396 4.048 1.00 93.06 273 PHE A C 1
ATOM 2179 O O . PHE A 1 273 ? -9.929 -6.928 3.757 1.00 93.06 273 PHE A O 1
ATOM 2186 N N . GLN A 1 274 ? -8.700 -8.513 4.764 1.00 92.69 274 GLN A N 1
ATOM 2187 C CA . GLN A 1 274 ? -9.852 -9.289 5.232 1.00 92.69 274 GLN A CA 1
ATOM 2188 C C . GLN A 1 274 ? -10.713 -8.471 6.199 1.00 92.69 274 GLN A C 1
ATOM 2190 O O . GLN A 1 274 ? -11.932 -8.427 6.068 1.00 92.69 274 GLN A O 1
ATOM 2195 N N . ARG A 1 275 ? -10.071 -7.770 7.142 1.00 93.31 275 ARG A N 1
ATOM 2196 C CA . ARG A 1 275 ? -10.751 -6.910 8.122 1.00 93.31 275 ARG A CA 1
ATOM 2197 C C . ARG A 1 275 ? -11.466 -5.732 7.450 1.00 93.31 275 ARG A C 1
ATOM 2199 O O . ARG A 1 275 ? -12.596 -5.429 7.809 1.00 93.31 275 ARG A O 1
ATOM 2206 N N . LEU A 1 276 ? -10.857 -5.107 6.439 1.00 94.12 276 LEU A N 1
ATOM 2207 C CA . LEU A 1 276 ? -11.506 -4.064 5.636 1.00 94.12 276 LEU A CA 1
ATOM 2208 C C . LEU A 1 276 ? -12.708 -4.599 4.856 1.00 94.12 276 LEU A C 1
ATOM 2210 O O . LEU A 1 276 ? -13.738 -3.934 4.823 1.00 94.12 276 LEU A O 1
ATOM 2214 N N . ALA A 1 277 ? -12.599 -5.786 4.251 1.00 92.94 277 ALA A N 1
ATOM 2215 C CA . ALA A 1 277 ? -13.710 -6.422 3.541 1.00 92.94 277 ALA A CA 1
ATOM 2216 C C . ALA A 1 277 ? -14.903 -6.740 4.466 1.00 92.94 277 ALA A C 1
ATOM 2218 O O . ALA A 1 277 ? -16.029 -6.843 3.983 1.00 92.94 277 ALA A O 1
ATOM 2219 N N . GLN A 1 278 ? -14.648 -6.858 5.775 1.00 91.75 278 GLN A N 1
ATOM 2220 C CA . GLN A 1 278 ? -15.619 -7.097 6.850 1.00 91.75 278 GLN A CA 1
ATOM 2221 C C . GLN A 1 278 ? -16.027 -5.825 7.611 1.00 91.75 278 GLN A C 1
ATOM 2223 O O . GLN A 1 278 ? -16.608 -5.921 8.690 1.00 91.75 278 GLN A O 1
ATOM 2228 N N . ASP A 1 279 ? -15.722 -4.642 7.077 1.00 90.75 279 ASP A N 1
ATOM 2229 C CA . ASP A 1 279 ? -16.107 -3.365 7.677 1.00 90.75 279 ASP A CA 1
ATOM 2230 C C . ASP A 1 279 ? -15.521 -3.077 9.066 1.00 90.75 279 ASP A C 1
ATOM 2232 O O . ASP A 1 279 ? -16.132 -2.394 9.883 1.00 90.75 279 ASP A O 1
ATOM 2236 N N . ASP A 1 280 ? -14.299 -3.543 9.338 1.00 91.62 280 ASP A N 1
ATOM 2237 C CA . ASP A 1 280 ? -13.635 -3.280 10.614 1.00 91.62 280 ASP A CA 1
ATOM 2238 C C . ASP A 1 280 ? -13.193 -1.800 10.749 1.00 91.62 280 ASP A C 1
ATOM 2240 O O . ASP A 1 280 ? -12.207 -1.380 10.120 1.00 91.62 280 ASP A O 1
ATOM 2244 N N . PRO A 1 281 ? -13.839 -1.002 11.627 1.00 91.94 281 PRO A N 1
ATOM 2245 C CA . PRO A 1 281 ? -13.544 0.421 11.778 1.00 91.94 281 PRO A CA 1
ATOM 2246 C C . PRO A 1 281 ? -12.169 0.685 12.416 1.00 91.94 281 PRO A C 1
ATOM 2248 O O . PRO A 1 281 ? -11.612 1.775 12.270 1.00 91.94 281 PRO A O 1
ATOM 2251 N N . VAL A 1 282 ? -11.588 -0.297 13.115 1.00 92.06 282 VAL A N 1
ATOM 2252 C CA . VAL A 1 282 ? -10.252 -0.183 13.717 1.00 92.06 282 VAL A CA 1
ATOM 2253 C C . VAL A 1 282 ? -9.198 -0.123 12.615 1.00 92.06 282 VAL A C 1
ATOM 2255 O O . VAL A 1 282 ? -8.325 0.745 12.625 1.00 92.06 282 VAL A O 1
ATOM 2258 N N . VAL A 1 283 ? -9.308 -1.002 11.619 1.00 93.56 283 VAL A N 1
ATOM 2259 C CA . VAL A 1 283 ? -8.390 -1.019 10.472 1.00 93.56 283 VAL A CA 1
ATOM 2260 C C . VAL A 1 283 ? -8.607 0.193 9.570 1.00 93.56 283 VAL A C 1
ATOM 2262 O O . VAL A 1 283 ? -7.634 0.749 9.061 1.00 93.56 283 VAL A O 1
ATOM 2265 N N . MET A 1 284 ? -9.847 0.667 9.436 1.00 95.81 284 MET A N 1
ATOM 2266 C CA . MET A 1 284 ? -10.125 1.922 8.732 1.00 95.8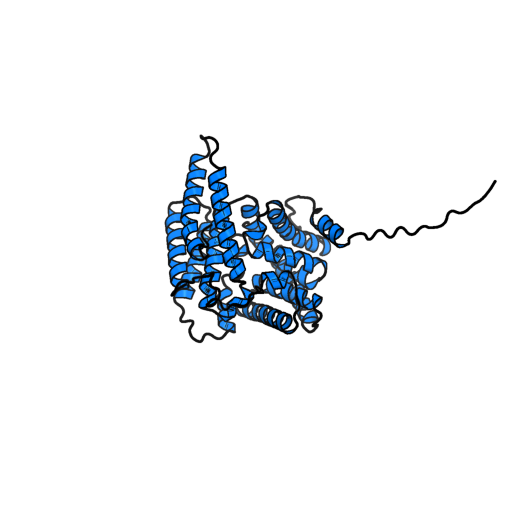1 284 MET A CA 1
ATOM 2267 C C . MET A 1 284 ? -9.396 3.114 9.377 1.00 95.81 284 MET A C 1
ATOM 2269 O O . MET A 1 284 ? -8.734 3.880 8.676 1.00 95.81 284 MET A O 1
ATOM 2273 N N . LEU A 1 285 ? -9.426 3.234 10.713 1.00 95.50 285 LEU A N 1
ATOM 2274 C CA . LEU A 1 285 ? -8.684 4.277 11.432 1.00 95.50 285 LEU A CA 1
ATOM 2275 C C . LEU A 1 285 ? -7.163 4.141 11.252 1.00 95.50 285 LEU A C 1
ATOM 2277 O O . LEU A 1 285 ? -6.474 5.153 11.095 1.00 95.50 285 LEU A O 1
ATOM 2281 N N . PHE A 1 286 ? -6.632 2.910 11.259 1.00 96.06 286 PHE A N 1
ATOM 2282 C CA . PHE A 1 286 ? -5.213 2.673 10.966 1.00 96.06 286 PHE A CA 1
ATOM 2283 C C . PHE A 1 286 ? -4.843 3.230 9.589 1.00 96.06 286 PHE A C 1
ATOM 2285 O O . PHE A 1 286 ? -3.896 4.011 9.489 1.00 96.06 286 PHE A O 1
ATOM 2292 N N . PHE A 1 287 ? -5.598 2.871 8.544 1.00 97.19 287 PHE A N 1
ATOM 2293 C CA . PHE A 1 287 ? -5.309 3.342 7.192 1.00 97.19 287 PHE A CA 1
ATOM 2294 C C . PHE A 1 287 ? -5.441 4.855 7.077 1.00 97.19 287 PHE A C 1
ATOM 2296 O O . PHE A 1 287 ? -4.571 5.478 6.484 1.00 97.19 287 PHE A O 1
ATOM 2303 N N . ALA A 1 288 ? -6.420 5.478 7.734 1.00 97.25 288 ALA A N 1
ATOM 2304 C CA . ALA A 1 288 ? -6.536 6.933 7.738 1.00 97.25 288 ALA A CA 1
ATOM 2305 C C . ALA A 1 288 ? -5.278 7.602 8.324 1.00 97.25 288 ALA A C 1
ATOM 2307 O O . ALA A 1 288 ? -4.744 8.552 7.754 1.00 97.25 288 ALA A O 1
ATOM 2308 N N . CYS A 1 289 ? -4.748 7.064 9.427 1.00 97.00 289 CYS A N 1
ATOM 2309 C CA . CYS A 1 289 ? -3.504 7.536 10.039 1.00 97.00 289 CYS A CA 1
ATOM 2310 C C . CYS A 1 289 ? -2.267 7.260 9.169 1.00 97.00 289 CYS A C 1
ATOM 2312 O O . CYS A 1 289 ? -1.336 8.072 9.122 1.00 97.00 289 CYS A O 1
ATOM 2314 N N . TYR A 1 290 ? -2.245 6.115 8.489 1.00 96.62 290 TYR A N 1
ATOM 2315 C CA . TYR A 1 290 ? -1.184 5.724 7.570 1.00 96.62 290 TYR A CA 1
ATOM 2316 C C . TYR A 1 290 ? -1.146 6.643 6.342 1.00 96.62 290 TYR A C 1
ATOM 2318 O O . TYR A 1 290 ? -0.081 7.147 5.987 1.00 96.62 290 TYR A O 1
ATOM 2326 N N . GLU A 1 291 ? -2.295 6.949 5.739 1.00 94.56 291 GLU A N 1
ATOM 2327 C CA . GLU A 1 291 ? -2.376 7.869 4.602 1.00 94.56 291 GLU A CA 1
ATOM 2328 C C . GLU A 1 291 ? -2.090 9.316 5.009 1.00 94.56 291 GLU A C 1
ATOM 2330 O O . GLU A 1 291 ? -1.314 9.994 4.336 1.00 94.56 291 GLU A O 1
ATOM 2335 N N . MET A 1 292 ? -2.592 9.763 6.165 1.00 94.94 292 MET A N 1
ATOM 2336 C CA . MET A 1 292 ? -2.237 11.062 6.750 1.00 94.94 292 MET A CA 1
ATOM 2337 C C . MET A 1 292 ? -0.718 11.210 6.909 1.00 94.94 292 MET A C 1
ATOM 2339 O O . MET A 1 292 ? -0.155 12.269 6.645 1.00 94.94 292 MET A O 1
ATOM 2343 N N . THR A 1 293 ? -0.038 10.140 7.323 1.00 95.06 293 THR A N 1
ATOM 2344 C CA . THR A 1 293 ? 1.419 10.139 7.475 1.00 95.06 293 THR A CA 1
ATOM 2345 C C . THR A 1 293 ? 2.120 10.372 6.134 1.00 95.06 293 THR A C 1
ATOM 2347 O O . THR A 1 293 ? 3.060 11.159 6.078 1.00 95.06 293 THR A O 1
ATOM 2350 N N . HIS A 1 294 ? 1.635 9.780 5.039 1.00 92.19 294 HIS A N 1
ATOM 2351 C CA . HIS A 1 294 ? 2.160 10.050 3.696 1.00 92.19 294 HIS A CA 1
ATOM 2352 C C . HIS A 1 294 ? 1.939 11.507 3.267 1.00 92.19 294 HIS A C 1
ATOM 2354 O O . HIS A 1 294 ? 2.868 12.129 2.747 1.00 92.19 294 HIS A O 1
ATOM 2360 N N . LEU A 1 295 ? 0.759 12.077 3.549 1.00 90.25 295 LEU A N 1
ATOM 2361 C CA . LEU A 1 295 ? 0.481 13.501 3.309 1.00 90.25 295 LEU A CA 1
ATOM 2362 C C . LEU A 1 295 ? 1.442 14.406 4.096 1.00 90.25 295 LEU A C 1
ATOM 2364 O O . LEU A 1 295 ? 1.939 15.396 3.567 1.00 90.25 295 LEU A O 1
ATOM 2368 N N . ALA A 1 296 ? 1.745 14.046 5.346 1.00 91.50 296 ALA A N 1
ATOM 2369 C CA . ALA A 1 296 ? 2.642 14.808 6.211 1.00 91.50 296 ALA A CA 1
ATOM 2370 C C . ALA A 1 296 ? 4.110 14.778 5.761 1.00 91.50 296 ALA A C 1
ATOM 2372 O O . ALA A 1 296 ? 4.859 15.721 6.023 1.00 91.50 296 ALA A O 1
ATOM 2373 N N . ILE A 1 297 ? 4.522 13.691 5.107 1.00 90.12 297 ILE A N 1
ATOM 2374 C CA . ILE A 1 297 ? 5.889 13.489 4.623 1.00 90.12 297 ILE A CA 1
ATOM 2375 C C . ILE A 1 297 ? 6.154 14.258 3.333 1.00 90.12 297 ILE A C 1
ATOM 2377 O O . ILE A 1 297 ? 7.228 14.842 3.199 1.00 90.12 297 ILE A O 1
ATOM 2381 N N . ALA A 1 298 ? 5.199 14.267 2.403 1.00 86.75 298 ALA A N 1
ATOM 2382 C CA . ALA A 1 298 ? 5.364 14.834 1.065 1.00 86.75 298 ALA A CA 1
ATOM 2383 C C . ALA A 1 298 ? 6.001 16.242 1.025 1.00 86.75 298 ALA A C 1
ATOM 2385 O O . ALA A 1 298 ? 6.992 16.409 0.313 1.00 86.75 298 ALA A O 1
ATOM 2386 N N . PRO A 1 299 ? 5.542 17.238 1.816 1.00 83.50 299 PRO A N 1
ATOM 2387 C CA . PRO A 1 299 ? 6.154 18.572 1.818 1.00 83.50 299 PRO A CA 1
ATOM 2388 C C . PRO A 1 299 ? 7.554 18.614 2.455 1.00 83.50 299 PRO A C 1
ATOM 2390 O O . PRO A 1 299 ? 8.322 19.534 2.189 1.00 83.50 299 PRO A O 1
ATOM 2393 N N . VAL A 1 300 ? 7.903 17.640 3.303 1.00 86.50 300 VAL A N 1
ATOM 2394 C CA . VAL A 1 300 ? 9.210 17.569 3.983 1.00 86.50 300 VAL A CA 1
ATOM 2395 C C . VAL A 1 300 ? 10.244 16.815 3.143 1.00 86.50 300 VAL A C 1
ATOM 2397 O O . VAL A 1 300 ? 11.434 17.120 3.198 1.00 86.50 300 VAL A O 1
ATOM 2400 N N . LEU A 1 301 ? 9.789 15.838 2.358 1.00 87.88 301 LEU A N 1
ATOM 2401 C CA . LEU A 1 301 ? 10.594 14.984 1.490 1.00 87.88 301 LEU A CA 1
ATOM 2402 C C . LEU A 1 301 ? 10.084 15.085 0.043 1.00 87.88 301 LEU A C 1
ATOM 2404 O O . LEU A 1 301 ? 9.482 14.132 -0.455 1.00 87.88 301 LEU A O 1
ATOM 2408 N N . PRO A 1 302 ? 10.300 16.209 -0.661 1.00 83.94 302 PRO A N 1
ATOM 2409 C CA . PRO A 1 302 ? 9.671 16.473 -1.956 1.00 83.94 302 PRO A CA 1
ATOM 2410 C C . PRO A 1 302 ? 9.948 15.408 -3.026 1.00 83.94 302 PRO A C 1
ATOM 2412 O O . PRO A 1 302 ? 9.069 15.143 -3.846 1.00 83.94 302 PRO A O 1
ATOM 2415 N N . ALA A 1 303 ? 11.104 14.729 -2.988 1.00 83.44 303 ALA A N 1
ATOM 2416 C CA . ALA A 1 303 ? 11.426 13.637 -3.915 1.00 83.44 303 ALA A CA 1
ATOM 2417 C C . ALA A 1 303 ? 10.465 12.435 -3.807 1.00 83.44 303 ALA A C 1
ATOM 2419 O O . ALA A 1 303 ? 10.425 11.592 -4.703 1.00 83.44 303 ALA A O 1
ATOM 2420 N N . THR A 1 304 ? 9.684 12.359 -2.726 1.00 81.38 304 THR A N 1
ATOM 2421 C CA . THR A 1 304 ? 8.683 11.315 -2.492 1.00 81.38 304 THR A CA 1
ATOM 2422 C C . THR A 1 304 ? 7.317 11.626 -3.106 1.00 81.38 304 THR A C 1
ATOM 2424 O O . THR A 1 304 ? 6.491 10.729 -3.216 1.00 81.38 304 THR A O 1
ATOM 2427 N N . SER A 1 305 ? 7.055 12.857 -3.549 1.00 75.00 305 SER A N 1
ATOM 2428 C CA . SER A 1 305 ? 5.696 13.284 -3.920 1.00 75.00 305 SER A CA 1
ATOM 2429 C C . SER A 1 305 ? 5.119 12.508 -5.109 1.00 75.00 305 SER A C 1
ATOM 2431 O O . SER A 1 305 ? 3.996 12.013 -5.023 1.00 75.00 305 SER A O 1
ATOM 2433 N N . THR A 1 306 ? 5.900 12.342 -6.184 1.00 70.31 306 THR A N 1
ATOM 2434 C CA . THR A 1 306 ? 5.491 11.604 -7.391 1.00 70.31 306 THR A CA 1
ATOM 2435 C C . THR A 1 306 ? 5.127 10.146 -7.089 1.00 70.31 306 THR A C 1
ATOM 2437 O O . THR A 1 306 ? 4.019 9.744 -7.421 1.00 70.31 306 THR A O 1
ATOM 2440 N N . PRO A 1 307 ? 5.971 9.334 -6.417 1.00 61.41 307 PRO A N 1
ATOM 2441 C CA . PRO A 1 307 ? 5.597 7.948 -6.132 1.00 61.41 307 PRO A CA 1
ATOM 2442 C C . PRO A 1 307 ? 4.493 7.776 -5.079 1.00 61.41 307 PRO A C 1
ATOM 2444 O O . PRO A 1 307 ? 3.907 6.697 -4.986 1.00 61.41 307 PRO A O 1
ATOM 2447 N N . LEU A 1 308 ? 4.229 8.782 -4.241 1.00 68.44 308 LEU A N 1
ATOM 2448 C CA . LEU A 1 308 ? 3.277 8.649 -3.138 1.00 68.44 308 LEU A CA 1
ATOM 2449 C C . LEU A 1 308 ? 1.815 8.915 -3.522 1.00 68.44 308 LEU A C 1
ATOM 2451 O O . LEU A 1 308 ? 0.938 8.544 -2.736 1.00 68.44 308 LEU A O 1
ATOM 2455 N N . SER A 1 309 ? 1.546 9.500 -4.697 1.00 79.81 309 SER A N 1
ATOM 2456 C CA . SER A 1 309 ? 0.198 9.831 -5.192 1.00 79.81 309 SER A CA 1
ATOM 2457 C C . SER A 1 309 ? -0.659 10.584 -4.163 1.00 79.81 309 SER A C 1
ATOM 2459 O O . SER A 1 309 ? -1.702 10.119 -3.694 1.00 79.81 309 SER A O 1
ATOM 2461 N N . ILE A 1 310 ? -0.190 11.765 -3.761 1.00 78.69 310 ILE A N 1
ATOM 2462 C CA . ILE A 1 310 ? -0.710 12.506 -2.599 1.00 78.69 310 ILE A CA 1
ATOM 2463 C C . ILE A 1 310 ? -2.216 12.809 -2.691 1.00 78.69 310 ILE A C 1
ATOM 2465 O O . ILE A 1 310 ? -2.931 12.623 -1.706 1.00 78.69 310 ILE A O 1
ATOM 2469 N N . LEU A 1 311 ? -2.742 13.162 -3.869 1.00 79.94 311 LEU A N 1
ATOM 2470 C CA . LEU A 1 311 ? -4.184 13.399 -4.041 1.00 79.94 311 LEU A CA 1
ATOM 2471 C C . LEU A 1 311 ? -5.021 12.131 -3.813 1.00 79.94 311 LEU A C 1
ATOM 2473 O O . LEU A 1 311 ? -6.084 12.182 -3.191 1.00 79.94 311 LEU A O 1
ATOM 2477 N N . LYS A 1 312 ? -4.537 10.963 -4.257 1.00 86.31 312 LYS A N 1
ATOM 2478 C CA . LYS A 1 312 ? -5.228 9.692 -3.999 1.00 86.31 312 LYS A CA 1
ATOM 2479 C C . LYS A 1 312 ? -5.225 9.343 -2.517 1.00 86.31 312 LYS A C 1
ATOM 2481 O O . LYS A 1 312 ? -6.241 8.870 -2.016 1.00 86.31 312 LYS A O 1
ATOM 2486 N N . ARG A 1 313 ? -4.132 9.632 -1.806 1.00 89.50 313 ARG A N 1
ATOM 2487 C CA . ARG A 1 313 ? -4.026 9.438 -0.348 1.00 89.50 313 ARG A CA 1
ATOM 2488 C C . ARG A 1 313 ? -5.062 10.279 0.401 1.00 89.50 313 ARG A C 1
ATOM 2490 O O . ARG A 1 313 ? -5.753 9.750 1.266 1.00 89.50 313 ARG A O 1
ATOM 2497 N N . ALA A 1 314 ? -5.236 11.546 0.019 1.00 89.19 314 ALA A N 1
ATOM 2498 C CA . ALA A 1 314 ? -6.274 12.411 0.580 1.00 89.19 314 ALA A CA 1
ATOM 2499 C C . ALA A 1 314 ? -7.685 11.846 0.329 1.00 89.19 314 ALA A C 1
ATOM 2501 O O . ALA A 1 314 ? -8.475 11.708 1.264 1.00 89.19 314 ALA A O 1
ATOM 2502 N N . LYS A 1 315 ? -7.979 11.411 -0.905 1.00 90.19 315 LYS A N 1
ATOM 2503 C CA . LYS A 1 315 ? -9.283 10.812 -1.234 1.00 90.19 315 LYS A CA 1
ATOM 2504 C C . LYS A 1 315 ? -9.570 9.528 -0.449 1.00 90.19 315 LYS A C 1
ATOM 2506 O O . LYS A 1 315 ? -10.719 9.268 -0.097 1.00 90.19 315 LYS A O 1
ATOM 2511 N N . ILE A 1 316 ? -8.544 8.731 -0.147 1.00 94.00 316 ILE A N 1
ATOM 2512 C CA . ILE A 1 316 ? -8.686 7.537 0.695 1.00 94.00 316 ILE A CA 1
ATOM 2513 C C . ILE A 1 316 ? -9.114 7.919 2.119 1.00 94.00 316 ILE A C 1
ATOM 2515 O O . ILE A 1 316 ? -10.025 7.289 2.650 1.00 94.00 316 ILE A O 1
ATOM 2519 N N . ILE A 1 317 ? -8.533 8.966 2.718 1.00 95.50 317 ILE A N 1
ATOM 2520 C CA . ILE A 1 317 ? -8.943 9.450 4.051 1.00 95.50 317 ILE A CA 1
ATOM 2521 C C . ILE A 1 317 ? -10.416 9.874 4.047 1.00 95.50 317 ILE A C 1
ATOM 2523 O O . ILE A 1 317 ? -11.162 9.494 4.946 1.00 95.50 317 ILE A O 1
ATOM 2527 N N . GLU A 1 318 ? -10.850 10.606 3.019 1.00 93.44 318 GLU A N 1
ATOM 2528 C CA . GLU A 1 318 ? -12.253 11.009 2.858 1.00 93.44 318 GLU A CA 1
ATOM 2529 C C . GLU A 1 318 ? -13.185 9.791 2.732 1.00 93.44 318 GLU A C 1
ATOM 2531 O O . GLU A 1 318 ? -14.221 9.714 3.392 1.00 93.44 318 GLU A O 1
ATOM 2536 N N . ASN A 1 319 ? -12.799 8.800 1.921 1.00 95.25 319 ASN A N 1
ATOM 2537 C CA . ASN A 1 319 ? -13.561 7.562 1.786 1.00 95.25 319 ASN A CA 1
ATOM 2538 C C . ASN A 1 319 ? -13.664 6.810 3.121 1.00 95.25 319 ASN A C 1
ATOM 2540 O O . ASN A 1 319 ? -14.734 6.301 3.441 1.00 95.25 319 ASN A O 1
ATOM 2544 N N . LEU A 1 320 ? -12.581 6.744 3.898 1.00 96.62 320 LEU A N 1
ATOM 2545 C CA . LEU A 1 320 ? -12.558 6.090 5.208 1.00 96.62 320 LEU A CA 1
ATOM 2546 C C . LEU A 1 320 ? -13.465 6.800 6.225 1.00 96.62 320 LEU A C 1
ATOM 2548 O O . LEU A 1 320 ? -14.211 6.131 6.937 1.00 96.62 320 LEU A O 1
ATOM 2552 N N . ASP A 1 321 ? -13.447 8.137 6.268 1.00 95.06 321 ASP A N 1
ATOM 2553 C CA . ASP A 1 321 ? -14.312 8.933 7.156 1.00 95.06 321 ASP A CA 1
ATOM 2554 C C . ASP A 1 321 ? -15.800 8.729 6.848 1.00 95.06 321 ASP A C 1
ATOM 2556 O O . ASP A 1 321 ? -16.610 8.503 7.756 1.00 95.06 321 ASP A O 1
ATOM 2560 N N . ARG A 1 322 ? -16.149 8.726 5.555 1.00 94.25 322 ARG A N 1
ATOM 2561 C CA . ARG A 1 322 ? -17.513 8.444 5.098 1.00 94.25 322 ARG A CA 1
ATOM 2562 C C . ARG A 1 322 ? -17.973 7.064 5.553 1.00 94.25 322 ARG A C 1
ATOM 2564 O O . ARG A 1 322 ? -19.030 6.946 6.157 1.00 94.25 322 ARG A O 1
ATOM 2571 N N . GLN A 1 323 ? -17.149 6.037 5.347 1.00 94.38 323 GLN A N 1
ATOM 2572 C CA . GLN A 1 323 ? -17.524 4.666 5.697 1.00 94.38 323 GLN A CA 1
ATOM 2573 C C . GLN A 1 323 ? -17.693 4.459 7.202 1.00 94.38 323 GLN A C 1
ATOM 2575 O O . GLN A 1 323 ? -18.653 3.822 7.625 1.00 94.38 323 GLN A O 1
ATOM 2580 N N . ILE A 1 324 ? -16.818 5.034 8.029 1.00 92.50 324 ILE A N 1
ATOM 2581 C CA . ILE A 1 324 ? -16.987 4.979 9.489 1.00 92.50 324 ILE A CA 1
ATOM 2582 C C . ILE A 1 324 ? -18.281 5.692 9.915 1.00 92.50 324 ILE A C 1
ATOM 2584 O O . ILE A 1 324 ? -18.970 5.230 10.827 1.00 92.50 324 ILE 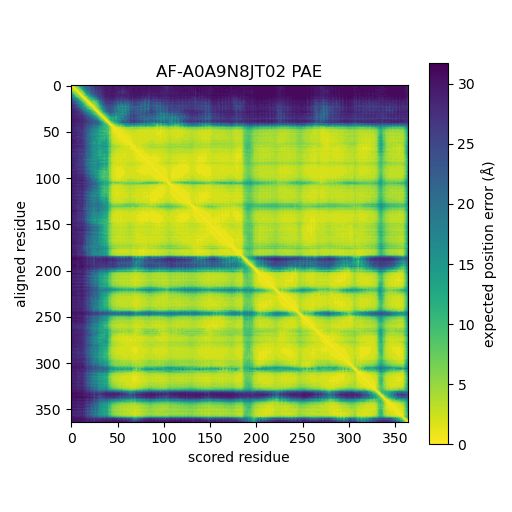A O 1
ATOM 2588 N N . THR A 1 325 ? -18.641 6.787 9.244 1.00 91.69 325 THR A N 1
ATOM 2589 C CA . THR A 1 325 ? -19.897 7.506 9.496 1.00 91.69 325 THR A CA 1
ATOM 2590 C C . THR A 1 325 ? -21.124 6.680 9.098 1.00 91.69 325 THR A C 1
ATOM 2592 O O . THR A 1 325 ? -22.068 6.593 9.884 1.00 91.69 325 THR A O 1
ATOM 2595 N N . ASP A 1 326 ? -21.098 6.027 7.936 1.00 91.38 326 ASP A N 1
ATOM 2596 C CA . ASP A 1 326 ? -22.184 5.165 7.449 1.00 91.38 326 ASP A CA 1
ATOM 2597 C C . ASP A 1 326 ? -22.389 3.939 8.363 1.00 91.38 326 ASP A C 1
ATOM 2599 O O . ASP A 1 326 ? -23.522 3.541 8.661 1.00 91.38 326 ASP A O 1
ATOM 2603 N N . LEU A 1 327 ? -21.297 3.365 8.881 1.00 89.31 327 LEU A N 1
ATOM 2604 C CA . LEU A 1 327 ? -21.351 2.283 9.869 1.00 89.31 327 LEU A CA 1
ATOM 2605 C C . LEU A 1 327 ? -22.019 2.733 11.175 1.00 89.31 327 LEU A C 1
ATOM 2607 O O . LEU A 1 327 ? -22.824 1.996 11.744 1.00 89.31 327 LEU A O 1
ATOM 2611 N N . GLU A 1 328 ? -21.729 3.947 11.654 1.00 84.50 328 GLU A N 1
ATOM 2612 C CA . GLU A 1 328 ? -22.360 4.467 12.874 1.00 84.50 328 GLU A CA 1
ATOM 2613 C C . GLU A 1 328 ? -23.869 4.634 12.664 1.00 84.50 328 GLU A C 1
ATOM 2615 O O . GLU A 1 328 ? -24.663 4.150 13.471 1.00 84.50 328 GLU A O 1
ATOM 2620 N N . GLN A 1 329 ? -24.270 5.214 11.532 1.00 83.75 329 GLN A N 1
ATOM 2621 C CA . GLN A 1 329 ? -25.677 5.442 11.197 1.00 83.75 329 GLN A CA 1
ATOM 2622 C C . GLN A 1 329 ? -26.474 4.137 11.033 1.00 83.75 329 GLN A C 1
ATOM 2624 O O . GLN A 1 329 ? -27.613 4.049 11.493 1.00 83.75 329 GLN A O 1
ATOM 2629 N N . SER A 1 330 ? -25.877 3.107 10.428 1.00 81.00 330 SER A N 1
ATOM 2630 C CA . SER A 1 330 ? -26.519 1.797 10.228 1.00 81.00 330 SER A CA 1
ATOM 2631 C C . SER A 1 330 ? -26.615 0.951 11.506 1.00 81.00 330 SER A C 1
ATOM 2633 O O . SER A 1 330 ? -27.492 0.094 11.611 1.00 81.00 330 SER A O 1
ATOM 2635 N N . SER A 1 331 ? -25.780 1.223 12.514 1.00 65.56 331 SER A N 1
ATOM 2636 C CA . SER A 1 331 ? -25.759 0.489 13.788 1.00 65.56 331 SER A CA 1
ATOM 2637 C C . SER A 1 331 ? -26.899 0.834 14.772 1.00 65.56 331 SER A C 1
ATOM 2639 O O . SER A 1 331 ? -26.985 0.246 15.849 1.00 65.56 331 SER A O 1
ATOM 2641 N N . HIS A 1 332 ? -27.822 1.735 14.411 1.00 57.56 332 HIS A N 1
ATOM 2642 C CA . HIS A 1 332 ? -28.925 2.210 15.264 1.00 57.56 332 HIS A CA 1
ATOM 2643 C C . HIS A 1 332 ? -30.215 1.330 15.286 1.00 57.56 332 HIS A C 1
ATOM 2645 O O . HIS A 1 332 ? -31.291 1.842 15.599 1.00 57.56 332 HIS A O 1
ATOM 2651 N N . LEU A 1 333 ? -30.149 0.010 15.032 1.00 46.56 333 LEU A N 1
ATOM 2652 C CA . LEU A 1 333 ? -31.267 -0.951 15.254 1.00 46.56 333 LEU A CA 1
ATOM 2653 C C . LEU A 1 333 ? -31.106 -1.759 16.583 1.00 46.56 333 LEU A C 1
ATOM 2655 O O . LEU A 1 333 ? -29.998 -1.862 17.102 1.00 46.56 333 LEU A O 1
ATOM 2659 N N . PRO A 1 334 ? -32.191 -2.276 17.213 1.00 46.84 334 PRO A N 1
ATOM 2660 C CA . PRO A 1 334 ? -32.331 -2.389 18.683 1.00 46.84 334 PRO A CA 1
ATOM 2661 C C . PRO A 1 334 ? -31.548 -3.558 19.319 1.00 46.84 334 PRO A C 1
ATOM 2663 O O . PRO A 1 334 ? -31.372 -4.589 18.688 1.00 46.84 334 PRO A O 1
ATOM 2666 N N . ALA A 1 335 ? -31.172 -3.620 20.607 1.00 55.84 335 ALA A N 1
ATOM 2667 C CA . ALA A 1 335 ? -30.782 -2.637 21.636 1.00 55.84 335 ALA A CA 1
ATOM 2668 C C . ALA A 1 335 ? -30.075 -3.323 22.845 1.00 55.84 335 ALA A C 1
ATOM 2670 O O . ALA A 1 335 ? -29.550 -2.625 23.704 1.00 55.84 335 ALA A O 1
ATOM 2671 N N . SER A 1 336 ? -30.013 -4.662 22.964 1.00 50.78 336 SER A N 1
ATOM 2672 C CA . SER A 1 336 ? -29.475 -5.308 24.185 1.00 50.78 336 SER A CA 1
ATOM 2673 C C . SER A 1 336 ? -28.084 -5.948 24.060 1.00 50.78 336 SER A C 1
ATOM 2675 O O . SER A 1 336 ? -27.479 -6.246 25.086 1.00 50.78 336 SER A O 1
ATOM 2677 N N . ILE A 1 337 ? -27.538 -6.110 22.847 1.00 48.97 337 ILE A N 1
ATOM 2678 C CA . ILE A 1 337 ? -26.204 -6.713 22.614 1.00 48.97 337 ILE A CA 1
ATOM 2679 C C . ILE A 1 337 ? -25.192 -5.685 22.045 1.00 48.97 337 ILE A C 1
ATOM 2681 O O . ILE A 1 337 ? -23.983 -5.867 22.157 1.00 48.97 337 ILE A O 1
ATOM 2685 N N . HIS A 1 338 ? -25.663 -4.541 21.529 1.00 54.00 338 HIS A N 1
ATOM 2686 C CA . HIS A 1 338 ? -24.862 -3.602 20.722 1.00 54.00 338 HIS A CA 1
ATOM 2687 C C . HIS A 1 338 ? -24.277 -2.378 21.456 1.00 54.00 338 HIS A C 1
ATOM 2689 O O . HIS A 1 338 ? -23.547 -1.600 20.843 1.00 54.00 338 HIS A O 1
ATOM 2695 N N . ALA A 1 339 ? -24.527 -2.186 22.757 1.00 58.78 339 ALA A N 1
ATOM 2696 C CA . ALA A 1 339 ? -24.114 -0.959 23.460 1.00 58.78 339 ALA A CA 1
ATOM 2697 C C . ALA A 1 339 ? -22.584 -0.734 23.469 1.00 58.78 339 ALA A C 1
ATOM 2699 O O . ALA A 1 339 ? -22.116 0.378 23.223 1.00 58.78 339 ALA A O 1
ATOM 2700 N N . GLY A 1 340 ? -21.794 -1.795 23.684 1.00 61.06 340 GLY A N 1
ATOM 2701 C CA . GLY A 1 340 ? -20.327 -1.712 23.675 1.00 61.06 340 GLY A CA 1
ATOM 2702 C C . GLY A 1 340 ? -19.732 -1.478 22.280 1.00 61.06 340 GLY A C 1
ATOM 2703 O O . GLY A 1 340 ? -18.745 -0.755 22.146 1.00 61.06 340 GLY A O 1
ATOM 2704 N N . GLN A 1 341 ? -20.351 -2.037 21.235 1.00 67.81 341 GLN A N 1
ATOM 2705 C CA . GLN A 1 341 ? -19.940 -1.844 19.837 1.00 67.81 341 GLN A CA 1
ATOM 2706 C C . GLN A 1 341 ? -20.296 -0.439 19.327 1.00 67.81 341 GLN A C 1
ATOM 2708 O O . GLN A 1 341 ? -19.475 0.197 18.672 1.00 67.81 341 GLN A O 1
ATOM 2713 N N . SER A 1 342 ? -21.465 0.088 19.699 1.00 74.25 342 SER A N 1
ATOM 2714 C CA . SER A 1 342 ? -21.887 1.451 19.347 1.00 74.25 342 SER A CA 1
ATOM 2715 C C . SER A 1 342 ? -20.995 2.516 20.004 1.00 74.25 342 SER A C 1
ATOM 2717 O O . SER A 1 342 ? -20.512 3.426 19.331 1.00 74.25 342 SER A O 1
ATOM 2719 N N . GLN A 1 343 ? -20.656 2.359 21.292 1.00 80.25 343 GLN A N 1
ATOM 2720 C CA . GLN A 1 343 ? -19.706 3.255 21.968 1.00 80.25 343 GLN A CA 1
ATOM 2721 C C . GLN A 1 343 ? -18.305 3.192 21.336 1.00 80.25 343 GLN A C 1
ATOM 2723 O O . GLN A 1 343 ? -17.639 4.215 21.178 1.00 80.25 343 GLN A O 1
ATOM 2728 N N . THR A 1 344 ? -17.870 1.989 20.961 1.00 80.62 344 THR A N 1
ATOM 2729 C CA . THR A 1 344 ? -16.598 1.731 20.274 1.00 80.62 344 THR A CA 1
ATOM 2730 C C . THR A 1 344 ? -16.513 2.484 18.955 1.00 80.62 344 THR A C 1
ATOM 2732 O O . THR A 1 344 ? -15.546 3.208 18.715 1.00 80.62 344 THR A O 1
ATOM 2735 N N . LEU A 1 345 ? -17.550 2.373 18.134 1.00 85.50 345 LEU A N 1
ATOM 2736 C CA . LEU A 1 345 ? -17.622 3.029 16.839 1.00 85.50 345 LEU A CA 1
ATOM 2737 C C . LEU A 1 345 ? -17.660 4.559 16.964 1.00 85.50 345 LEU A C 1
ATOM 2739 O O . LEU A 1 345 ? -16.936 5.245 16.245 1.00 85.50 345 LEU A O 1
ATOM 2743 N N . SER A 1 346 ? -18.394 5.087 17.946 1.00 87.56 346 SER A N 1
ATOM 2744 C CA . SER A 1 346 ? -18.441 6.530 18.213 1.00 87.56 346 SER A CA 1
ATOM 2745 C C . SER A 1 346 ? -17.076 7.099 18.629 1.00 87.56 346 SER A C 1
ATOM 2747 O O . SER A 1 346 ? -16.659 8.159 18.157 1.00 87.56 346 SER A O 1
ATOM 2749 N N . ILE A 1 347 ? -16.315 6.364 19.454 1.00 89.25 347 ILE A N 1
ATOM 2750 C CA . ILE A 1 347 ? -14.935 6.740 19.802 1.00 89.25 347 ILE A CA 1
ATOM 2751 C C . ILE A 1 347 ? -14.052 6.741 18.550 1.00 89.25 347 ILE A C 1
ATOM 2753 O O . ILE A 1 347 ? -13.320 7.704 18.331 1.00 89.25 347 ILE A O 1
ATOM 2757 N N . LEU A 1 348 ? -14.113 5.694 17.723 1.00 89.00 348 LEU A N 1
ATOM 2758 C CA . LEU A 1 348 ? -13.306 5.599 16.501 1.00 89.00 348 LEU A CA 1
ATOM 2759 C C . LEU A 1 348 ? -13.623 6.735 15.522 1.00 89.00 348 LEU A C 1
ATOM 2761 O O . LEU A 1 348 ? -12.701 7.364 15.005 1.00 89.00 348 LEU A O 1
ATOM 2765 N N . LYS A 1 349 ? -14.901 7.083 15.351 1.00 90.81 349 LYS A N 1
ATOM 2766 C CA . LYS A 1 349 ? -15.321 8.250 14.566 1.00 90.81 349 LYS A CA 1
ATOM 2767 C C . LYS A 1 349 ? -14.781 9.560 15.137 1.00 90.81 349 LYS A C 1
ATOM 2769 O O . LYS A 1 349 ? -14.273 10.395 14.396 1.00 90.81 349 LYS A O 1
ATOM 2774 N N . ALA A 1 350 ? -14.827 9.747 16.455 1.00 92.31 350 ALA A N 1
ATOM 2775 C CA . ALA A 1 350 ? -14.237 10.933 17.073 1.00 92.31 350 ALA A CA 1
ATOM 2776 C C . ALA A 1 350 ? -12.719 11.019 16.816 1.00 92.31 350 ALA A C 1
ATOM 2778 O O . ALA A 1 350 ? -12.183 12.111 16.626 1.00 92.31 350 ALA A O 1
ATOM 2779 N N . LEU A 1 351 ? -12.022 9.878 16.768 1.00 93.69 351 LEU A N 1
ATOM 2780 C CA . LEU A 1 351 ? -10.593 9.813 16.445 1.00 93.69 351 LEU A CA 1
ATOM 2781 C C . LEU A 1 351 ? -10.296 10.097 14.965 1.00 93.69 351 LEU A C 1
ATOM 2783 O O . LEU A 1 351 ? -9.242 10.666 14.672 1.00 93.69 351 LEU A O 1
ATOM 2787 N N . MET A 1 352 ? -11.223 9.787 14.052 1.00 94.81 352 MET A N 1
ATOM 2788 C CA . MET A 1 352 ? -11.103 10.119 12.624 1.00 94.81 352 MET A CA 1
ATOM 2789 C C . MET A 1 352 ? -10.987 11.620 12.356 1.00 94.81 352 MET A C 1
ATOM 2791 O O . MET A 1 352 ? -10.385 12.006 11.356 1.00 94.81 352 MET A O 1
ATOM 2795 N N . ALA A 1 353 ? -11.448 12.477 13.274 1.00 93.06 353 ALA A N 1
ATOM 2796 C CA . ALA A 1 353 ? -11.281 13.925 13.163 1.00 93.06 353 ALA A CA 1
ATOM 2797 C C . ALA A 1 353 ? -9.809 14.358 12.998 1.00 93.06 353 ALA A C 1
ATOM 2799 O O . ALA A 1 353 ? -9.550 15.386 12.378 1.00 93.06 353 ALA A O 1
ATOM 2800 N N . GLY A 1 354 ? -8.856 13.578 13.526 1.00 92.50 354 GLY A N 1
ATOM 2801 C CA . GLY A 1 354 ? -7.423 13.819 13.361 1.00 92.50 354 GLY A CA 1
ATOM 2802 C C . GLY A 1 354 ? -6.962 13.647 11.910 1.00 92.50 354 GLY A C 1
ATOM 2803 O O . GLY A 1 354 ? -6.596 14.638 11.288 1.00 92.50 354 GLY A O 1
ATOM 2804 N N . PRO A 1 355 ? -6.999 12.429 11.337 1.00 93.81 355 PRO A N 1
ATOM 2805 C CA . PRO A 1 355 ? -6.694 12.214 9.921 1.00 93.81 355 PRO A CA 1
ATOM 2806 C C . PRO A 1 355 ? -7.531 13.080 8.973 1.00 93.81 355 PRO A C 1
ATOM 2808 O O . PRO A 1 355 ? -6.996 13.633 8.019 1.00 93.81 355 PRO A O 1
ATOM 2811 N N . ARG A 1 356 ? -8.822 13.275 9.264 1.00 92.56 356 ARG A N 1
ATOM 2812 C CA . ARG A 1 356 ? -9.721 14.114 8.461 1.00 92.56 356 ARG A CA 1
ATOM 2813 C C . ARG A 1 356 ? -9.302 15.584 8.412 1.00 92.56 356 ARG A C 1
ATOM 2815 O O . ARG A 1 356 ? -9.631 16.270 7.457 1.00 92.56 356 ARG A O 1
ATOM 2822 N N . SER A 1 357 ? -8.545 16.093 9.385 1.00 91.00 357 SER A N 1
ATOM 2823 C CA . SER A 1 357 ? -8.057 17.478 9.321 1.00 91.00 357 SER A CA 1
ATOM 2824 C C . SER A 1 357 ? -7.004 17.713 8.226 1.00 91.00 357 SER A C 1
ATOM 2826 O O . SER A 1 357 ? -6.477 18.816 8.136 1.00 91.00 357 SER A O 1
ATOM 2828 N N . TRP A 1 358 ? -6.630 16.676 7.469 1.00 87.12 358 TRP A N 1
ATOM 2829 C CA . TRP A 1 358 ? -5.629 16.715 6.397 1.00 87.12 358 TRP A CA 1
ATOM 2830 C C . TRP A 1 358 ? -6.222 16.693 4.989 1.00 87.12 358 TRP A C 1
ATOM 2832 O O . TRP A 1 358 ? -5.476 16.709 4.012 1.00 87.12 358 TRP A O 1
ATOM 2842 N N . ILE A 1 359 ? -7.547 16.636 4.883 1.00 84.56 359 ILE A N 1
ATOM 2843 C CA . ILE A 1 359 ? -8.271 16.810 3.626 1.00 84.56 359 ILE A CA 1
ATOM 2844 C C . ILE A 1 359 ? -8.919 18.196 3.638 1.00 84.56 359 ILE A C 1
ATOM 2846 O O . ILE A 1 359 ? -9.317 18.674 4.702 1.00 84.56 359 ILE A O 1
ATOM 2850 N N . SER A 1 360 ? -9.009 18.863 2.485 1.00 66.00 360 SER A N 1
ATOM 2851 C CA . SER A 1 360 ? -9.771 20.111 2.426 1.00 66.00 360 SER A CA 1
ATOM 2852 C C . SER A 1 360 ? -11.247 19.822 2.626 1.00 66.00 360 SER A C 1
ATOM 2854 O O . SER A 1 360 ? -11.819 18.901 2.038 1.00 66.00 360 SER A O 1
ATOM 2856 N N . THR A 1 361 ? -11.860 20.626 3.482 1.00 48.72 361 THR A N 1
ATOM 2857 C CA . THR A 1 361 ? -13.303 20.731 3.603 1.00 48.72 361 THR A CA 1
ATOM 2858 C C . THR A 1 361 ? -13.820 21.518 2.406 1.00 48.72 361 THR A C 1
ATOM 2860 O O . THR A 1 361 ? -14.001 22.730 2.498 1.00 48.72 361 THR A O 1
ATOM 2863 N N . HIS A 1 362 ? -14.098 20.843 1.292 1.00 42.38 362 HIS A N 1
ATOM 2864 C CA . HIS A 1 362 ? -15.257 21.277 0.517 1.00 42.38 362 HIS A CA 1
ATOM 2865 C C . HIS A 1 362 ? -16.475 20.894 1.357 1.00 42.38 362 HIS A C 1
ATOM 2867 O O . HIS A 1 362 ? -16.793 19.716 1.519 1.00 42.38 362 HIS A O 1
ATOM 2873 N N . GLU A 1 363 ? -17.065 21.885 2.025 1.00 30.72 363 GLU A N 1
ATOM 2874 C CA . GLU A 1 363 ? -18.396 21.731 2.599 1.00 30.72 363 GLU A CA 1
ATOM 2875 C C . GLU A 1 363 ? -19.368 21.384 1.463 1.00 30.72 363 GLU A C 1
ATOM 2877 O O . GLU A 1 363 ? -19.531 22.181 0.547 1.00 30.72 363 GLU A O 1
ATOM 2882 N N . MET A 1 364 ? -19.978 20.198 1.585 1.00 30.70 364 MET A N 1
ATOM 2883 C CA . MET A 1 364 ? -21.233 19.727 0.970 1.00 30.70 364 MET A CA 1
ATOM 2884 C C . MET A 1 364 ? -21.426 19.856 -0.545 1.00 30.70 364 MET A C 1
ATOM 2886 O O . MET A 1 364 ? -21.763 20.956 -1.033 1.00 30.70 364 MET A O 1
#